Protein AF-A0A0D2FIK3-F1 (afdb_monomer_lite)

Organism: NCBI:txid1442369

Secondary structure (DSSP, 8-state):
---------PPPPP--PPPP-------PPP------PPP-----------------------------PPPHHHHHS-SEEEPPPP----SS---S--HHHHHHHHHS-HHHH---SEE-S-EETT-EEEEEEEEEE-SSTT---S----------S----------------------------S-------EEE-HHHHHHHHHHHHHHHHTTTT-TT-EEEEEE-STTEEEEEEEEEGGGHHHHHHHHHHHTTTGGGGS-EEEEETTS-EEEEE-SSPPP-----EEEEESSSSTT-EEEEEPP---SSS--

Foldseek 3Di:
DDDDDDDDDDDDDDDDDDDDDDDDDPDDDDDDDDDDDDDDDDDDDDDDDDDDDDDDPPPPPPVPPPFDDADVLVVPQDQKFAFDADPDDDPAFFALADPLLVVLCVVVPLLVQVDFPAFQDWAFRQWKWKKKFKAAADAPVVPPDPPDDDDDDPDPDDDDDDDDDDDDDDDDDDDDDDDDDDDDDDDDPDDLHHYDHPVLVSQLSVQLNVCRHVCVLGHPWMWGWDDDTNRMIMIIIIDGVNCVSSVLSVSCVSSVNSSLQHWMFIATPVRHGRTIHHRDDDDCDPRFGWDWDDDGGRRIITDTDDDPPPPPPDD

pLDDT: mean 70.44, std 26.67, range [25.27, 98.69]

Sequence (315 aa):
MSPAGTDTGSVAPTVSPSPRSRWLEHSVPPRQADETPTHTCSIIDLTTPDGREHTTPRKCLETVHPVHRPSPKIIDLPHEVRGPLPRGGQTRFTTHLTRTLETLVTHLPLSKHFRPTYVLRDVNVLERGYWQFLVKIDEDMIFGASRSSPRKDRRLRTPSEQPGTENSFGRSKELGQTSDTRIPTPTTTRCDASLWTEEEFIRFWQDAAQFIHEGKAGWGTRLIKEWDGDNVWKIRLFTWAELLGHIWLALYVFSDKLIGMTPMVWISGNGEVVVKISGGKYGHGGLSTWTRKGPEGEQGIWGIHPRLDVRRWDT

Radius of gyration: 31.21 Å; chains: 1; bounding box: 72×96×121 Å

Structure (mmCIF, N/CA/C/O backbone):
data_AF-A0A0D2FIK3-F1
#
_entry.id   AF-A0A0D2FIK3-F1
#
loop_
_atom_site.group_PDB
_atom_site.id
_atom_site.type_symbol
_atom_site.label_atom_id
_atom_site.label_alt_id
_atom_site.label_comp_id
_atom_site.label_asym_id
_atom_site.label_entity_id
_atom_site.label_seq_id
_atom_site.pdbx_PDB_ins_code
_atom_site.Cartn_x
_atom_site.Cartn_y
_atom_site.Cartn_z
_atom_site.occupancy
_atom_site.B_iso_or_equiv
_atom_site.auth_seq_id
_atom_site.auth_comp_id
_atom_site.auth_asym_id
_atom_site.auth_atom_id
_atom_site.pdbx_PDB_model_num
ATOM 1 N N . MET A 1 1 ? -12.446 24.792 78.276 1.00 43.25 1 MET A N 1
ATOM 2 C CA . MET A 1 1 ? -11.354 23.893 78.705 1.00 43.25 1 MET A CA 1
ATOM 3 C C . MET A 1 1 ? -11.286 22.747 77.706 1.00 43.25 1 MET A C 1
ATOM 5 O O . MET A 1 1 ? -12.300 22.093 77.516 1.00 43.25 1 MET A O 1
ATOM 9 N N . SER A 1 2 ? -10.143 22.570 77.042 1.00 47.34 2 SER A N 1
ATOM 10 C CA . SER A 1 2 ? -9.729 21.333 76.333 1.00 47.34 2 SER A CA 1
ATOM 11 C C . SER A 1 2 ? -9.066 20.371 77.358 1.00 47.34 2 SER A C 1
ATOM 13 O O . SER A 1 2 ? -9.006 20.782 78.524 1.00 47.34 2 SER A O 1
ATOM 15 N N . PRO A 1 3 ? -8.489 19.184 77.025 1.00 60.97 3 PRO A N 1
ATOM 16 C CA . PRO A 1 3 ? -8.403 18.405 75.765 1.00 60.97 3 PRO A CA 1
ATOM 17 C C . PRO A 1 3 ? -9.402 17.209 75.779 1.00 60.97 3 PRO A C 1
ATOM 19 O O . PRO A 1 3 ? -10.352 17.270 76.549 1.00 60.97 3 PRO A O 1
ATOM 22 N N . ALA A 1 4 ? -9.352 16.132 74.976 1.00 45.19 4 ALA A N 1
ATOM 23 C CA . ALA A 1 4 ? -8.414 15.585 73.967 1.00 45.19 4 ALA A CA 1
ATOM 24 C C . ALA A 1 4 ? -9.229 14.908 72.819 1.00 45.19 4 ALA A C 1
ATOM 26 O O . ALA A 1 4 ? -10.454 14.959 72.862 1.00 45.19 4 ALA A O 1
ATOM 27 N N . GLY A 1 5 ? -8.700 14.283 71.754 1.00 40.44 5 GLY A N 1
ATOM 28 C CA . GLY A 1 5 ? -7.334 13.904 71.365 1.00 40.44 5 GLY A CA 1
ATOM 29 C C . GLY A 1 5 ? -7.139 12.376 71.344 1.00 40.44 5 GLY A C 1
ATOM 30 O O . GLY A 1 5 ? -6.760 11.803 72.361 1.00 40.44 5 GLY A O 1
ATOM 31 N N . THR A 1 6 ? -7.356 11.736 70.188 1.00 52.06 6 THR A N 1
ATOM 32 C CA . THR A 1 6 ? -6.952 10.340 69.916 1.00 52.06 6 THR A CA 1
ATOM 33 C C . THR A 1 6 ? -6.609 10.156 68.438 1.00 52.06 6 THR A C 1
ATOM 35 O O . THR A 1 6 ? -7.125 10.873 67.582 1.00 52.06 6 THR A O 1
ATOM 38 N N . ASP A 1 7 ? -5.684 9.236 68.169 1.00 38.31 7 ASP A N 1
ATOM 39 C CA . ASP A 1 7 ? -4.785 9.288 67.013 1.00 38.31 7 ASP A CA 1
ATOM 40 C C . ASP A 1 7 ? -5.040 8.173 65.971 1.00 38.31 7 ASP A C 1
ATOM 42 O O . ASP A 1 7 ? -5.860 7.270 66.137 1.00 38.31 7 ASP A O 1
ATOM 46 N N . THR A 1 8 ? -4.312 8.306 64.872 1.00 44.50 8 THR A N 1
ATOM 47 C CA . THR A 1 8 ? -4.243 7.529 63.637 1.00 44.50 8 THR A CA 1
ATOM 48 C C . THR A 1 8 ? -3.955 6.028 63.785 1.00 44.50 8 THR A C 1
ATOM 50 O O . THR A 1 8 ? -3.337 5.561 64.738 1.00 44.50 8 THR A O 1
ATOM 53 N N . GLY A 1 9 ? -4.366 5.256 62.768 1.00 35.28 9 GLY A N 1
ATOM 54 C CA . GLY A 1 9 ? -4.121 3.811 62.707 1.00 35.28 9 GLY A CA 1
ATOM 55 C C . GLY A 1 9 ? -4.669 3.109 61.459 1.00 35.28 9 GLY A C 1
ATOM 56 O O . GLY A 1 9 ? -5.364 2.107 61.590 1.00 35.28 9 GLY A O 1
ATOM 57 N N . SER A 1 10 ? -4.396 3.618 60.248 1.00 43.31 10 SER A N 1
ATOM 58 C CA . SER A 1 10 ? -4.761 2.918 59.001 1.00 43.31 10 SER A CA 1
ATOM 59 C C . SER A 1 10 ? -3.574 2.127 58.447 1.00 43.31 10 SER A C 1
ATOM 61 O O . SER A 1 10 ? -2.538 2.696 58.104 1.00 43.31 10 SER A O 1
ATOM 63 N N . VAL A 1 11 ? -3.723 0.803 58.393 1.00 48.44 11 VAL A N 1
ATOM 64 C CA . VAL A 1 11 ? -2.673 -0.157 58.023 1.00 48.44 11 VAL A CA 1
ATOM 65 C C . VAL A 1 11 ? -2.476 -0.207 56.504 1.00 48.44 11 VAL A C 1
ATOM 67 O O . VAL A 1 11 ? -3.428 -0.398 55.750 1.00 48.44 11 VAL A O 1
ATOM 70 N N . ALA A 1 12 ? -1.223 -0.114 56.052 1.00 46.25 12 ALA A N 1
ATOM 71 C CA . ALA A 1 12 ? -0.844 -0.373 54.664 1.00 46.25 12 ALA A CA 1
ATOM 72 C C . ALA A 1 12 ? -0.629 -1.885 54.417 1.00 46.25 12 ALA A C 1
ATOM 74 O O . ALA A 1 12 ? 0.071 -2.523 55.207 1.00 46.25 12 ALA A O 1
ATOM 75 N N . PRO A 1 13 ? -1.147 -2.478 53.321 1.00 50.72 13 PRO A N 1
ATOM 76 C CA . PRO A 1 13 ? -0.817 -3.850 52.943 1.00 50.72 13 PRO A CA 1
ATOM 77 C C . PRO A 1 13 ? 0.546 -3.927 52.239 1.00 50.72 13 PRO A C 1
ATOM 79 O O . PRO A 1 13 ? 0.755 -3.360 51.165 1.00 50.72 13 PRO A O 1
ATOM 82 N N . THR A 1 14 ? 1.465 -4.681 52.833 1.00 38.41 14 THR A N 1
ATOM 83 C CA . THR A 1 14 ? 2.796 -4.967 52.286 1.00 38.41 14 THR A CA 1
ATOM 84 C C . THR A 1 14 ? 2.741 -6.024 51.176 1.00 38.41 14 THR A C 1
ATOM 86 O O . THR A 1 14 ? 2.347 -7.156 51.422 1.00 38.41 14 THR A O 1
ATOM 89 N N . VAL A 1 15 ? 3.201 -5.628 49.983 1.00 40.88 15 VAL A N 1
ATOM 90 C CA . VAL A 1 15 ? 4.018 -6.385 49.004 1.00 40.88 15 VAL A CA 1
ATOM 91 C C . VAL A 1 15 ? 3.689 -7.865 48.726 1.00 40.88 15 VAL A C 1
ATOM 93 O O . VAL A 1 15 ? 3.886 -8.739 49.563 1.00 40.88 15 VAL A O 1
ATOM 96 N N . SER A 1 16 ? 3.460 -8.179 47.443 1.00 36.31 16 SER A N 1
ATOM 97 C CA . SER A 1 16 ? 3.909 -9.452 46.854 1.00 36.31 16 SER A CA 1
ATOM 98 C C . SER A 1 16 ? 4.285 -9.266 45.369 1.00 36.31 16 SER A C 1
ATOM 100 O O . SER A 1 16 ? 3.419 -8.883 44.579 1.00 36.31 16 SER A O 1
ATOM 102 N N . PRO A 1 17 ? 5.558 -9.456 44.959 1.00 42.00 17 PRO A N 1
ATOM 103 C CA . PRO A 1 17 ? 5.997 -9.251 43.582 1.00 42.00 17 PRO A CA 1
ATOM 104 C C . PRO A 1 17 ? 5.940 -10.556 42.771 1.00 42.00 17 PRO A C 1
ATOM 106 O O . PRO A 1 17 ? 6.616 -11.533 43.094 1.00 42.00 17 PRO A O 1
ATOM 109 N N . SER A 1 18 ? 5.185 -10.564 41.671 1.00 39.78 18 SER A N 1
ATOM 110 C CA . SER A 1 18 ? 5.136 -11.719 40.762 1.00 39.78 18 SER A CA 1
ATOM 111 C C . SER A 1 18 ? 6.480 -11.947 40.042 1.00 39.78 18 SER A C 1
ATOM 113 O O . SER A 1 18 ? 7.118 -10.971 39.630 1.00 39.78 18 SER A O 1
ATOM 115 N N . PRO A 1 19 ? 6.934 -13.203 39.841 1.00 41.97 19 PRO A N 1
ATOM 116 C CA . PRO A 1 19 ? 8.268 -13.469 39.303 1.00 41.97 19 PRO A CA 1
ATOM 117 C C . PRO A 1 19 ? 8.420 -13.122 37.817 1.00 41.97 19 PRO A C 1
ATOM 119 O O . PRO A 1 19 ? 7.533 -13.366 37.001 1.00 41.97 19 PRO A O 1
ATOM 122 N N . ARG A 1 20 ? 9.611 -12.637 37.447 1.00 33.22 20 ARG A N 1
ATOM 123 C CA . ARG A 1 20 ? 10.045 -12.498 36.049 1.00 33.22 20 ARG A CA 1
ATOM 124 C C . ARG A 1 20 ? 10.049 -13.860 35.346 1.00 33.22 20 ARG A C 1
ATOM 126 O O . ARG A 1 20 ? 10.823 -14.735 35.738 1.00 33.22 20 ARG A O 1
ATOM 133 N N . SER A 1 21 ? 9.309 -13.995 34.247 1.00 35.28 21 SER A N 1
ATOM 134 C CA . SER A 1 21 ? 9.490 -15.110 33.311 1.00 35.28 21 SER A CA 1
ATOM 135 C C . SER A 1 21 ? 10.895 -15.059 32.710 1.00 35.28 21 SER A C 1
ATOM 137 O O . SER A 1 21 ? 11.248 -14.137 31.974 1.00 35.28 21 SER A O 1
ATOM 139 N N . ARG A 1 22 ? 11.717 -16.042 33.079 1.00 34.31 22 ARG A N 1
ATOM 140 C CA . ARG A 1 22 ? 13.083 -16.229 32.588 1.00 34.31 22 ARG A CA 1
ATOM 141 C C . ARG A 1 22 ? 13.033 -16.801 31.170 1.00 34.31 22 ARG A C 1
ATOM 143 O O . ARG A 1 22 ? 12.317 -17.767 30.929 1.00 34.31 22 ARG A O 1
ATOM 150 N N . TRP A 1 23 ? 13.818 -16.224 30.263 1.00 36.34 23 TRP A N 1
ATOM 151 C CA . TRP A 1 23 ? 14.075 -16.799 28.944 1.00 36.34 23 TRP A CA 1
ATOM 152 C C . TRP A 1 23 ? 14.657 -18.209 29.095 1.00 36.34 23 TRP A C 1
ATOM 154 O O . TRP A 1 23 ? 15.630 -18.396 29.824 1.00 36.34 23 TRP A O 1
ATOM 164 N N . LEU A 1 24 ? 14.061 -19.182 28.410 1.00 33.75 24 LEU A N 1
ATOM 165 C CA . LEU A 1 24 ? 14.625 -20.517 28.238 1.00 33.75 24 LEU A CA 1
ATOM 166 C C . LEU A 1 24 ? 15.090 -20.646 26.791 1.00 33.75 24 LEU A C 1
ATOM 168 O O . LEU A 1 24 ? 14.290 -20.808 25.870 1.00 33.75 24 LEU A O 1
ATOM 172 N N . GLU A 1 25 ? 16.402 -20.537 26.608 1.00 32.94 25 GLU A N 1
ATOM 173 C CA . GLU A 1 25 ? 17.076 -20.969 25.390 1.00 32.94 25 GLU A CA 1
ATOM 174 C C . GLU A 1 25 ? 16.905 -22.484 25.245 1.00 32.94 25 GLU A C 1
ATOM 176 O O . GLU A 1 25 ? 17.428 -23.262 26.044 1.00 32.94 25 GLU A O 1
ATOM 181 N N . HIS A 1 26 ? 16.193 -22.911 24.205 1.00 33.66 26 HIS A N 1
ATOM 182 C CA . HIS A 1 26 ? 16.251 -24.291 23.741 1.00 33.66 26 HIS A CA 1
ATOM 183 C C . HIS A 1 26 ? 17.277 -24.399 22.617 1.00 33.66 26 HIS A C 1
ATOM 185 O O . HIS A 1 26 ? 16.958 -24.283 21.434 1.00 33.66 26 HIS A O 1
ATOM 191 N N . SER A 1 27 ? 18.527 -24.629 23.015 1.00 34.53 27 SER A N 1
ATOM 192 C CA . SER A 1 27 ? 19.609 -25.017 22.114 1.00 34.53 27 SER A CA 1
ATOM 193 C C . SER A 1 27 ? 19.287 -26.363 21.462 1.00 34.53 27 SER A C 1
ATOM 195 O O . SER A 1 27 ? 19.242 -27.391 22.138 1.00 34.53 27 SER A O 1
ATOM 197 N N . VAL A 1 28 ? 19.087 -26.364 20.144 1.00 42.56 28 VAL A N 1
ATOM 198 C CA . VAL A 1 28 ? 18.957 -27.583 19.334 1.00 42.56 28 VAL A CA 1
ATOM 199 C C . VAL A 1 28 ? 20.322 -27.885 18.701 1.00 42.56 28 VAL A C 1
ATOM 201 O O . VAL A 1 28 ? 20.837 -27.031 17.977 1.00 42.56 28 VAL A O 1
ATOM 204 N N . PRO A 1 29 ? 20.941 -29.053 18.959 1.00 47.97 29 PRO A N 1
ATOM 205 C CA . PRO A 1 29 ? 22.211 -29.421 18.337 1.00 47.97 29 PRO A CA 1
ATOM 206 C C . PRO A 1 29 ? 22.021 -29.828 16.861 1.00 47.97 29 PRO A C 1
ATOM 208 O O . PRO A 1 29 ? 20.942 -30.290 16.478 1.00 47.97 29 PRO A O 1
ATOM 211 N N . PRO A 1 30 ? 23.055 -29.678 16.013 1.00 37.59 30 PRO A N 1
ATOM 212 C CA . PRO A 1 30 ? 22.952 -29.937 14.581 1.00 37.59 30 PRO A CA 1
ATOM 213 C C . PRO A 1 30 ? 22.926 -31.439 14.278 1.00 37.59 30 PRO A C 1
ATOM 215 O O . PRO A 1 30 ? 23.705 -32.213 14.834 1.00 37.59 30 PRO A O 1
ATOM 218 N N . ARG A 1 31 ? 22.079 -31.850 13.328 1.00 34.81 31 ARG A N 1
ATOM 219 C CA . ARG A 1 31 ? 22.120 -33.199 12.753 1.00 34.81 31 ARG A CA 1
ATOM 220 C C . ARG A 1 31 ? 22.996 -33.163 11.501 1.00 34.81 31 ARG A C 1
ATOM 222 O O . ARG A 1 31 ? 22.628 -32.522 10.522 1.00 34.81 31 ARG A O 1
ATOM 229 N N . GLN A 1 32 ? 24.171 -33.788 11.570 1.00 33.94 32 GLN A N 1
ATOM 230 C CA . GLN A 1 32 ? 25.095 -33.878 10.437 1.00 33.94 32 GLN A CA 1
ATOM 231 C C . GLN A 1 32 ? 24.527 -34.741 9.303 1.00 33.94 32 GLN A C 1
ATOM 233 O O . GLN A 1 32 ? 23.640 -35.570 9.515 1.00 33.94 32 GLN A O 1
ATOM 238 N N . ALA A 1 33 ? 25.052 -34.494 8.103 1.00 37.94 33 ALA A N 1
ATOM 239 C CA . ALA A 1 33 ? 24.740 -35.228 6.889 1.00 37.94 33 ALA A CA 1
ATOM 240 C C . ALA A 1 33 ? 25.208 -36.686 6.961 1.00 37.94 33 ALA A C 1
ATOM 242 O O . ALA A 1 33 ? 26.185 -36.995 7.642 1.00 37.94 33 ALA A O 1
ATOM 243 N N . ASP A 1 34 ? 24.544 -37.535 6.182 1.00 35.22 34 ASP A N 1
ATOM 244 C CA . ASP A 1 34 ? 25.041 -38.856 5.817 1.00 35.22 34 ASP A CA 1
ATOM 245 C C . ASP A 1 34 ? 24.857 -39.000 4.298 1.00 35.22 34 ASP A C 1
ATOM 247 O O . ASP A 1 34 ? 23.750 -39.217 3.800 1.00 35.22 34 ASP A O 1
ATOM 251 N N . GLU A 1 35 ? 25.933 -38.753 3.551 1.00 37.28 35 GLU A N 1
ATOM 252 C CA . GLU A 1 35 ? 26.013 -39.020 2.116 1.00 37.28 35 GLU A CA 1
ATOM 253 C C . GLU A 1 35 ? 26.715 -40.365 1.921 1.00 37.28 35 GLU A C 1
ATOM 255 O O . GLU A 1 35 ? 27.868 -40.525 2.320 1.00 37.28 35 GLU A O 1
ATOM 260 N N . THR A 1 36 ? 26.076 -41.315 1.237 1.00 39.69 36 THR A N 1
ATOM 261 C CA . THR A 1 36 ? 26.790 -42.443 0.618 1.00 39.69 36 THR A CA 1
ATOM 262 C C . THR A 1 36 ? 26.269 -42.689 -0.803 1.00 39.69 36 THR A C 1
ATOM 264 O O . THR A 1 36 ? 25.062 -42.852 -0.994 1.00 39.69 36 THR A O 1
ATOM 267 N N . PRO A 1 37 ? 27.146 -42.696 -1.826 1.00 41.12 37 PRO A N 1
ATOM 268 C CA . PRO A 1 37 ? 26.753 -42.949 -3.207 1.00 41.12 37 PRO A CA 1
ATOM 269 C C . PRO A 1 37 ? 26.811 -44.448 -3.530 1.00 41.12 37 PRO A C 1
ATOM 271 O O . PRO A 1 37 ? 27.850 -45.088 -3.359 1.00 41.12 37 PRO A O 1
ATOM 274 N N . THR A 1 38 ? 25.728 -45.011 -4.071 1.00 36.12 38 THR A N 1
ATOM 275 C CA . THR A 1 38 ? 25.739 -46.401 -4.555 1.00 36.12 38 THR A CA 1
ATOM 276 C C . THR A 1 38 ? 26.093 -46.457 -6.037 1.00 36.12 38 THR A C 1
ATOM 278 O O . THR A 1 38 ? 25.401 -45.910 -6.895 1.00 36.12 38 THR A O 1
ATOM 281 N N . HIS A 1 39 ? 27.191 -47.147 -6.323 1.00 35.06 39 HIS A N 1
ATOM 282 C CA . HIS A 1 39 ? 27.728 -47.381 -7.656 1.00 35.06 39 HIS A CA 1
ATOM 283 C C . HIS A 1 39 ? 26.892 -48.353 -8.509 1.00 35.06 39 HIS A C 1
ATOM 285 O O . HIS A 1 39 ? 26.315 -49.307 -8.001 1.00 35.06 39 HIS A O 1
ATOM 291 N N . THR A 1 40 ? 26.984 -48.151 -9.828 1.00 35.25 40 THR A N 1
ATOM 292 C CA . THR A 1 40 ? 27.100 -49.188 -10.872 1.00 35.25 40 THR A CA 1
ATOM 293 C C . THR A 1 40 ? 26.080 -50.336 -10.909 1.00 35.25 40 THR A C 1
ATOM 295 O O . THR A 1 40 ? 26.190 -51.313 -10.176 1.00 35.25 40 THR A O 1
ATOM 298 N N . CYS A 1 41 ? 25.263 -50.347 -11.967 1.00 31.94 41 CYS A N 1
ATOM 299 C CA . CYS A 1 41 ? 24.930 -51.579 -12.692 1.00 31.94 41 CYS A CA 1
ATOM 300 C C . CYS A 1 41 ? 24.850 -51.299 -14.198 1.00 31.94 41 CYS A C 1
ATOM 302 O O . CYS A 1 41 ? 23.843 -50.818 -14.710 1.00 31.94 41 CYS A O 1
ATOM 304 N N . SER A 1 42 ? 25.932 -51.607 -14.910 1.00 38.94 42 SER A N 1
ATOM 305 C CA . SER A 1 42 ? 25.928 -51.751 -16.363 1.00 38.94 42 SER A CA 1
ATOM 306 C C . SER A 1 42 ? 25.461 -53.160 -16.723 1.00 38.94 42 SER A C 1
ATOM 308 O O . SER A 1 42 ? 26.152 -54.124 -16.391 1.00 38.94 42 SER A O 1
ATOM 310 N N . ILE A 1 43 ? 24.347 -53.285 -17.442 1.00 39.41 43 ILE A N 1
ATOM 311 C CA . ILE A 1 43 ? 24.031 -54.502 -18.195 1.00 39.41 43 ILE A CA 1
ATOM 312 C C . ILE A 1 43 ? 23.926 -54.108 -19.663 1.00 39.41 43 ILE A C 1
ATOM 314 O O . ILE A 1 43 ? 23.114 -53.272 -20.050 1.00 39.41 43 ILE A O 1
ATOM 318 N N . ILE A 1 44 ? 24.827 -54.689 -20.446 1.00 42.84 44 ILE A N 1
ATOM 319 C CA . ILE A 1 44 ? 24.843 -54.638 -21.901 1.00 42.84 44 ILE A CA 1
ATOM 320 C C . ILE A 1 44 ? 24.002 -55.827 -22.361 1.00 42.84 44 ILE A C 1
ATOM 322 O O . ILE A 1 44 ? 24.250 -56.938 -21.893 1.00 42.84 44 ILE A O 1
ATOM 326 N N . ASP A 1 45 ? 23.072 -55.618 -23.288 1.00 35.50 45 ASP A N 1
ATOM 327 C CA . ASP A 1 45 ? 22.507 -56.715 -24.075 1.00 35.50 45 ASP A CA 1
ATOM 328 C C . ASP A 1 45 ? 22.733 -56.434 -25.568 1.00 35.50 45 ASP A C 1
ATOM 330 O O . ASP A 1 45 ? 22.667 -55.286 -26.016 1.00 35.50 45 ASP A O 1
ATOM 334 N N . LEU A 1 46 ? 23.116 -57.474 -26.309 1.00 40.31 46 LEU A N 1
ATOM 335 C CA . LEU A 1 46 ? 23.753 -57.396 -27.628 1.00 40.31 46 LEU A CA 1
ATOM 336 C C . LEU A 1 46 ? 23.136 -58.427 -28.590 1.00 40.31 46 LEU A C 1
ATOM 338 O O . LEU A 1 46 ? 23.694 -59.495 -28.827 1.00 40.31 46 LEU A O 1
ATOM 342 N N . THR A 1 47 ? 21.994 -58.058 -29.176 1.00 44.34 47 THR A N 1
ATOM 343 C CA . THR A 1 47 ? 21.332 -58.640 -30.369 1.00 44.34 47 THR A CA 1
ATOM 344 C C . THR A 1 47 ? 20.465 -57.537 -31.010 1.00 44.34 47 THR A C 1
ATOM 346 O O . THR A 1 47 ? 20.048 -56.626 -30.302 1.00 44.34 47 THR A O 1
ATOM 349 N N . THR A 1 48 ? 20.131 -57.472 -32.305 1.00 47.53 48 THR A N 1
ATOM 350 C CA . THR A 1 48 ? 20.586 -58.108 -33.568 1.00 47.53 48 THR A CA 1
ATOM 351 C C . THR A 1 48 ? 20.234 -57.092 -34.696 1.00 47.53 48 THR A C 1
ATOM 353 O O . THR A 1 48 ? 19.338 -56.275 -34.474 1.00 47.53 48 THR A O 1
ATOM 356 N N . PRO A 1 49 ? 20.954 -57.007 -35.838 1.00 50.00 49 PRO A N 1
ATOM 357 C CA . PRO A 1 49 ? 21.115 -55.727 -36.543 1.00 50.00 49 PRO A CA 1
ATOM 358 C C . PRO A 1 49 ? 20.098 -55.435 -37.668 1.00 50.00 49 PRO A C 1
ATOM 360 O O . PRO A 1 49 ? 19.241 -56.245 -38.000 1.00 50.00 49 PRO A O 1
ATOM 363 N N . ASP A 1 50 ? 20.345 -54.280 -38.296 1.00 39.41 50 ASP A N 1
ATOM 364 C CA . ASP A 1 50 ? 19.842 -53.743 -39.569 1.00 39.41 50 ASP A CA 1
ATOM 365 C C . ASP A 1 50 ? 18.459 -53.068 -39.617 1.00 39.41 50 ASP A C 1
ATOM 367 O O . ASP A 1 50 ? 17.418 -53.612 -39.269 1.00 39.41 50 ASP A O 1
ATOM 371 N N . GLY A 1 51 ? 18.489 -51.823 -40.108 1.00 36.09 51 GLY A N 1
ATOM 372 C CA . GLY A 1 51 ? 17.361 -50.891 -40.135 1.00 36.09 51 GLY A CA 1
ATOM 373 C C . GLY A 1 51 ? 17.811 -49.460 -40.449 1.00 36.09 51 GLY A C 1
ATOM 374 O O . GLY A 1 51 ? 17.617 -48.551 -39.646 1.00 36.09 51 GLY A O 1
ATOM 375 N N . ARG A 1 52 ? 18.479 -49.252 -41.594 1.00 45.75 52 ARG A N 1
ATOM 376 C CA . ARG A 1 52 ? 18.859 -47.908 -42.067 1.00 45.75 52 ARG A CA 1
ATOM 377 C C . ARG A 1 52 ? 17.615 -47.078 -42.397 1.00 45.75 52 ARG A C 1
ATOM 379 O O . ARG A 1 52 ? 17.054 -47.257 -43.473 1.00 45.75 52 ARG A O 1
ATOM 386 N N . GLU A 1 53 ? 17.313 -46.065 -41.590 1.00 39.69 53 GLU A N 1
ATOM 387 C CA . GLU A 1 53 ? 16.595 -44.877 -42.066 1.00 39.69 53 GLU A CA 1
ATOM 388 C C . GLU A 1 53 ? 17.303 -43.585 -41.640 1.00 39.69 53 GLU A C 1
ATOM 390 O O . GLU A 1 53 ? 17.739 -43.413 -40.501 1.00 39.69 53 GLU A O 1
ATOM 395 N N . HIS A 1 54 ? 17.444 -42.664 -42.595 1.00 49.66 54 HIS A N 1
ATOM 396 C CA . HIS A 1 54 ? 18.081 -41.367 -42.394 1.00 49.66 54 HIS A CA 1
ATOM 397 C C . HIS A 1 54 ? 17.137 -40.408 -41.655 1.00 49.66 54 HIS A C 1
ATOM 399 O O . HIS A 1 54 ? 16.353 -39.699 -42.287 1.00 49.66 54 HIS A O 1
ATOM 405 N N . THR A 1 55 ? 17.273 -40.287 -40.334 1.00 39.00 55 THR A N 1
ATOM 406 C CA . THR A 1 55 ? 16.803 -39.093 -39.618 1.00 39.00 55 THR A CA 1
ATOM 407 C C . THR A 1 55 ? 17.951 -38.110 -39.423 1.00 39.00 55 THR A C 1
ATOM 409 O O . THR A 1 55 ? 18.878 -38.316 -38.642 1.00 39.00 55 THR A O 1
ATOM 412 N N . THR A 1 56 ? 17.891 -37.000 -40.159 1.00 50.72 56 THR A N 1
ATOM 413 C CA . THR A 1 56 ? 18.720 -35.823 -39.895 1.00 50.72 56 THR A CA 1
ATOM 414 C C . THR A 1 56 ? 18.475 -35.339 -38.464 1.00 50.72 56 THR A C 1
ATOM 416 O O . THR A 1 56 ? 17.315 -35.161 -38.078 1.00 50.72 56 THR A O 1
ATOM 419 N N . PRO A 1 57 ? 19.524 -35.059 -37.666 1.00 39.50 57 PRO A N 1
ATOM 420 C CA . PRO A 1 57 ? 19.322 -34.417 -36.383 1.00 39.50 57 PRO A CA 1
ATOM 421 C C . PRO A 1 57 ? 18.818 -33.002 -36.655 1.00 39.50 57 PRO A C 1
ATOM 423 O O . PRO A 1 57 ? 19.572 -32.124 -37.086 1.00 39.50 57 PRO A O 1
ATOM 426 N N . ARG A 1 58 ? 17.520 -32.776 -36.414 1.00 41.88 58 ARG A N 1
ATOM 427 C CA . ARG A 1 58 ? 16.964 -31.429 -36.292 1.00 41.88 58 ARG A CA 1
ATOM 428 C C . ARG A 1 58 ? 17.694 -30.759 -35.140 1.00 41.88 58 ARG A C 1
ATOM 430 O O . ARG A 1 58 ? 17.367 -30.967 -33.977 1.00 41.88 58 ARG A O 1
ATOM 437 N N . LYS A 1 59 ? 18.702 -29.967 -35.493 1.00 36.72 59 LYS A N 1
ATOM 438 C CA . LYS A 1 59 ? 19.386 -29.048 -34.596 1.00 36.72 59 LYS A CA 1
ATOM 439 C C . LYS A 1 59 ? 18.328 -28.067 -34.103 1.00 36.72 59 LYS A C 1
ATOM 441 O O . LYS A 1 59 ? 18.021 -27.102 -34.801 1.00 36.72 59 LYS A O 1
ATOM 446 N N . CYS A 1 60 ? 17.720 -28.356 -32.951 1.00 32.75 60 CYS A N 1
ATOM 447 C CA . CYS A 1 60 ? 16.882 -27.389 -32.265 1.00 32.75 60 CYS A CA 1
ATOM 448 C C . CYS A 1 60 ? 17.724 -26.128 -32.105 1.00 32.75 60 CYS A C 1
ATOM 450 O O . CYS A 1 60 ? 18.737 -26.141 -31.405 1.00 32.75 60 CYS A O 1
ATOM 452 N N . LEU A 1 61 ? 17.310 -25.043 -32.763 1.00 44.28 61 LEU A N 1
ATOM 453 C CA . LEU A 1 61 ? 17.614 -23.725 -32.240 1.00 44.28 61 LEU A CA 1
ATOM 454 C C . LEU A 1 61 ? 16.804 -23.617 -30.954 1.00 44.28 61 LEU A C 1
ATOM 456 O O . LEU A 1 61 ? 15.660 -23.171 -30.944 1.00 44.28 61 LEU A O 1
ATOM 460 N N . GLU A 1 62 ? 17.410 -24.095 -29.875 1.00 38.81 62 GLU A N 1
ATOM 461 C CA . GLU A 1 62 ? 17.098 -23.614 -28.548 1.00 38.81 62 GLU A CA 1
ATOM 462 C C . GLU A 1 62 ? 17.405 -22.117 -28.588 1.00 38.81 62 GLU A C 1
ATOM 464 O O . GLU A 1 62 ? 18.564 -21.696 -28.598 1.00 38.81 62 GLU A O 1
ATOM 469 N N . THR A 1 63 ? 16.355 -21.313 -28.764 1.00 39.97 63 THR A N 1
ATOM 470 C CA . THR A 1 63 ? 16.449 -19.861 -28.686 1.00 39.97 63 THR A CA 1
ATOM 471 C C . THR A 1 63 ? 16.892 -19.548 -27.270 1.00 39.97 63 THR A C 1
ATOM 473 O O . THR A 1 63 ? 16.073 -19.517 -26.353 1.00 39.97 63 THR A O 1
ATOM 476 N N . VAL A 1 64 ? 18.201 -19.353 -27.096 1.00 41.38 64 VAL A N 1
ATOM 477 C CA . VAL A 1 64 ? 18.796 -18.868 -25.855 1.00 41.38 64 VAL A CA 1
ATOM 478 C C . VAL A 1 64 ? 18.275 -17.452 -25.657 1.00 41.38 64 VAL A C 1
ATOM 480 O O . VAL A 1 64 ? 18.890 -16.475 -26.083 1.00 41.38 64 VAL A O 1
ATOM 483 N N . HIS A 1 65 ? 17.094 -17.348 -25.052 1.00 46.44 65 HIS A N 1
ATOM 484 C CA . HIS A 1 65 ? 16.588 -16.090 -24.547 1.00 46.44 65 HIS A CA 1
ATOM 485 C C . HIS A 1 65 ? 17.643 -15.579 -23.564 1.00 46.44 65 HIS A C 1
ATOM 487 O O . HIS A 1 65 ? 17.963 -16.290 -22.606 1.00 46.44 65 HIS A O 1
ATOM 493 N N . PRO A 1 66 ? 18.245 -14.401 -23.808 1.00 53.94 66 PRO A N 1
ATOM 494 C CA . PRO A 1 66 ? 19.241 -13.870 -22.898 1.00 53.94 66 PRO A CA 1
ATOM 495 C C . PRO A 1 66 ? 18.559 -13.668 -21.550 1.00 53.94 66 PRO A C 1
ATOM 497 O O . PRO A 1 66 ? 17.643 -12.851 -21.437 1.00 53.94 66 PRO A O 1
ATOM 500 N N . VAL A 1 67 ? 18.987 -14.441 -20.549 1.00 59.28 67 VAL A N 1
ATOM 501 C CA . VAL A 1 67 ? 18.513 -14.324 -19.168 1.00 59.28 67 VAL A CA 1
ATOM 502 C C . VAL A 1 67 ? 18.850 -12.912 -18.709 1.00 59.28 67 VAL A C 1
ATOM 504 O O . VAL A 1 67 ? 20.002 -12.621 -18.379 1.00 59.28 67 VAL A O 1
ATOM 507 N N . HIS A 1 68 ? 17.854 -12.026 -18.752 1.00 67.00 68 HIS A N 1
ATOM 508 C CA . HIS A 1 68 ? 18.027 -10.635 -18.368 1.00 67.00 68 HIS A CA 1
ATOM 509 C C . HIS A 1 68 ? 18.334 -10.606 -16.876 1.00 67.00 68 HIS A C 1
ATOM 511 O O . HIS A 1 68 ? 17.507 -10.976 -16.036 1.00 67.00 68 HIS A O 1
ATOM 517 N N . ARG A 1 69 ? 19.579 -10.242 -16.562 1.00 74.06 69 ARG A N 1
ATOM 518 C CA . ARG A 1 69 ? 19.995 -10.008 -15.187 1.00 74.06 69 ARG A CA 1
ATOM 519 C C . ARG A 1 69 ? 19.452 -8.646 -14.771 1.00 74.06 69 ARG A C 1
ATOM 521 O O . ARG A 1 69 ? 19.631 -7.700 -15.532 1.00 74.06 69 ARG A O 1
ATOM 528 N N . PRO A 1 70 ? 18.862 -8.526 -13.574 1.00 79.06 70 PRO A N 1
ATOM 529 C CA . PRO A 1 70 ? 18.393 -7.242 -13.092 1.00 79.06 70 PRO A CA 1
ATOM 530 C C . PRO A 1 70 ? 19.552 -6.253 -12.971 1.00 79.06 70 PRO A C 1
ATOM 532 O O . PRO A 1 70 ? 20.682 -6.639 -12.655 1.00 79.06 70 PRO A O 1
ATOM 535 N N . SER A 1 71 ? 19.256 -4.971 -13.182 1.00 84.19 71 SER A N 1
ATOM 536 C CA . SER A 1 71 ? 20.270 -3.922 -13.133 1.00 84.19 71 SER A CA 1
ATOM 537 C C . SER A 1 71 ? 20.988 -3.868 -11.770 1.00 84.19 71 SER A C 1
ATOM 539 O O . SER A 1 71 ? 20.356 -4.046 -10.718 1.00 84.19 71 SER A O 1
ATOM 541 N N . PRO A 1 72 ? 22.304 -3.575 -11.744 1.00 87.31 72 PRO A N 1
ATOM 542 C CA . PRO A 1 72 ? 23.068 -3.535 -10.499 1.00 87.31 72 PRO A CA 1
ATOM 543 C C . PRO A 1 72 ? 22.530 -2.479 -9.525 1.00 87.31 72 PRO A C 1
ATOM 545 O O . PRO A 1 72 ? 22.395 -2.761 -8.340 1.00 87.31 72 PRO A O 1
ATOM 548 N N . LYS A 1 73 ? 22.092 -1.310 -10.020 1.00 91.12 73 LYS A N 1
ATOM 549 C CA . LYS A 1 73 ? 21.560 -0.239 -9.161 1.00 91.12 73 LYS A CA 1
ATOM 550 C C . LYS A 1 73 ? 20.298 -0.672 -8.408 1.00 91.12 73 LYS A C 1
ATOM 552 O O . LYS A 1 73 ? 20.104 -0.260 -7.267 1.00 91.12 73 LYS A O 1
ATOM 557 N N . ILE A 1 74 ? 19.430 -1.485 -9.024 1.00 92.75 74 ILE A N 1
ATOM 558 C CA . ILE A 1 74 ? 18.237 -2.010 -8.343 1.00 92.75 74 ILE A CA 1
ATOM 559 C C . ILE A 1 74 ? 18.616 -3.129 -7.366 1.00 92.75 74 ILE A C 1
ATOM 561 O O . ILE A 1 74 ? 17.982 -3.240 -6.313 1.00 92.75 74 ILE A O 1
ATOM 565 N N . ILE A 1 75 ? 19.644 -3.933 -7.658 1.00 92.69 75 ILE A N 1
ATOM 566 C CA . ILE A 1 75 ? 20.178 -4.927 -6.711 1.00 92.69 75 ILE A CA 1
ATOM 567 C C . ILE A 1 75 ? 20.711 -4.228 -5.449 1.00 92.69 75 ILE A C 1
ATOM 569 O O . ILE A 1 75 ? 20.312 -4.621 -4.352 1.00 92.69 75 ILE A O 1
ATOM 573 N N . ASP A 1 76 ? 21.507 -3.164 -5.607 1.00 94.38 76 ASP A N 1
ATOM 574 C CA . ASP A 1 76 ? 22.163 -2.409 -4.523 1.00 94.38 76 ASP A CA 1
ATOM 575 C C . ASP A 1 76 ? 21.185 -1.717 -3.555 1.00 94.38 76 ASP A C 1
ATOM 577 O O . ASP A 1 76 ? 21.519 -1.445 -2.398 1.00 94.38 76 ASP A O 1
ATOM 581 N N . LEU A 1 77 ? 19.952 -1.436 -3.992 1.00 95.88 77 LEU A N 1
ATOM 582 C CA . LEU A 1 77 ? 18.894 -0.971 -3.095 1.00 95.88 77 LEU A CA 1
ATOM 583 C C . LEU A 1 77 ? 18.598 -2.037 -2.021 1.00 95.88 77 LEU A C 1
ATOM 585 O O . LEU A 1 77 ? 18.507 -3.224 -2.350 1.00 95.88 77 LEU A O 1
ATOM 589 N N . PRO A 1 78 ? 18.340 -1.655 -0.755 1.00 96.75 78 PRO A N 1
ATOM 590 C CA . PRO A 1 78 ? 18.091 -2.623 0.311 1.00 96.75 78 PRO A CA 1
ATOM 591 C C . PRO A 1 78 ? 16.916 -3.535 -0.056 1.00 96.75 78 PRO A C 1
ATOM 593 O O . PRO A 1 78 ? 15.851 -3.045 -0.417 1.00 96.75 78 PRO A O 1
ATOM 596 N N . HIS A 1 79 ? 17.099 -4.857 0.032 1.00 97.00 79 HIS A N 1
ATOM 597 C CA . HIS A 1 79 ? 16.057 -5.859 -0.254 1.00 97.00 79 HIS A CA 1
ATOM 598 C C . HIS A 1 79 ? 14.795 -5.659 0.604 1.00 97.00 79 HIS A C 1
ATOM 600 O O . HIS A 1 79 ? 13.677 -5.955 0.185 1.00 97.00 79 HIS A O 1
ATOM 606 N N . GLU A 1 80 ? 14.983 -5.143 1.818 1.00 97.88 80 GLU A N 1
ATOM 607 C CA . GLU A 1 80 ? 13.949 -4.976 2.824 1.00 97.88 80 GLU A CA 1
ATOM 608 C C . GLU A 1 80 ? 14.087 -3.627 3.538 1.00 97.88 80 GLU A C 1
ATOM 610 O O . GLU A 1 80 ? 15.186 -3.222 3.915 1.00 97.88 80 GLU A O 1
ATOM 615 N N . VAL A 1 81 ? 12.953 -2.974 3.798 1.00 97.31 81 VAL A N 1
ATOM 616 C CA . VAL A 1 81 ? 12.861 -1.767 4.625 1.00 97.31 81 VAL A CA 1
ATOM 617 C C . VAL A 1 81 ? 11.847 -1.991 5.742 1.00 97.31 81 VAL A C 1
ATOM 619 O O . VAL A 1 81 ? 10.736 -2.473 5.506 1.00 97.31 81 VAL A O 1
ATOM 622 N N . ARG A 1 82 ? 12.218 -1.627 6.973 1.00 97.12 82 ARG A N 1
ATOM 623 C CA . ARG A 1 82 ? 11.367 -1.730 8.166 1.00 97.12 82 ARG A CA 1
ATOM 624 C C . ARG A 1 82 ? 10.996 -0.348 8.682 1.00 97.12 82 ARG A C 1
ATOM 626 O O . ARG A 1 82 ? 11.852 0.531 8.763 1.00 97.12 82 ARG A O 1
ATOM 633 N N . GLY A 1 83 ? 9.734 -0.189 9.069 1.00 94.12 83 GLY A N 1
ATOM 634 C CA . GLY A 1 83 ? 9.307 0.937 9.889 1.00 94.12 83 GLY A CA 1
ATOM 635 C C . GLY A 1 83 ? 9.862 0.837 11.314 1.00 94.12 83 GLY A C 1
ATOM 636 O O . GLY A 1 83 ? 10.392 -0.209 11.704 1.00 94.12 83 GLY A O 1
ATOM 637 N N . PRO A 1 84 ? 9.735 1.906 12.114 1.00 92.56 84 PRO A N 1
ATOM 638 C CA . PRO A 1 84 ? 10.209 1.917 13.487 1.00 92.56 84 PRO A CA 1
ATOM 639 C C . PRO A 1 84 ? 9.459 0.900 14.353 1.00 92.56 84 PRO A C 1
ATOM 641 O O . PRO A 1 84 ? 8.319 0.507 14.071 1.00 92.56 84 PRO A O 1
ATOM 644 N N . LEU A 1 85 ? 10.103 0.518 15.455 1.00 88.88 85 LEU A N 1
ATOM 645 C CA . LEU A 1 85 ? 9.463 -0.242 16.523 1.00 88.88 85 LEU A CA 1
ATOM 646 C C . LEU A 1 85 ? 8.264 0.543 17.096 1.00 88.88 85 LEU A C 1
ATOM 648 O O . LEU A 1 85 ? 8.296 1.779 17.121 1.00 88.88 85 LEU A O 1
ATOM 652 N N . PRO A 1 86 ? 7.208 -0.145 17.570 1.00 85.56 86 PRO A N 1
ATOM 653 C CA . PRO A 1 86 ? 6.101 0.516 18.249 1.00 85.56 86 PRO A CA 1
ATOM 654 C C . PRO A 1 86 ? 6.606 1.321 19.447 1.00 85.56 86 PRO A C 1
ATOM 656 O O . PRO A 1 86 ? 7.401 0.835 20.253 1.00 85.56 86 PRO A O 1
ATOM 659 N N . ARG A 1 87 ? 6.083 2.540 19.611 1.00 79.19 87 ARG A N 1
ATOM 660 C CA . ARG A 1 87 ? 6.197 3.267 20.878 1.00 79.19 87 ARG A CA 1
ATOM 661 C C . ARG A 1 87 ? 5.286 2.567 21.886 1.00 79.19 87 ARG A C 1
ATOM 663 O O . ARG A 1 87 ? 4.075 2.767 21.858 1.00 79.19 87 ARG A O 1
ATOM 670 N N . GLY A 1 88 ? 5.863 1.693 22.708 1.00 76.88 88 GLY A N 1
ATOM 671 C CA . GLY A 1 88 ? 5.132 0.985 23.759 1.00 76.88 88 GLY A CA 1
ATOM 672 C C . GLY A 1 88 ? 4.557 1.930 24.822 1.00 76.88 88 GLY A C 1
ATOM 673 O O . GLY A 1 88 ? 4.912 3.106 24.881 1.00 76.88 88 GLY A O 1
ATOM 674 N N . GLY A 1 89 ? 3.690 1.397 25.686 1.00 71.94 89 GLY A N 1
ATOM 675 C CA . GLY A 1 89 ? 3.188 2.115 26.866 1.00 71.94 89 GLY A CA 1
ATOM 676 C C . GLY A 1 89 ? 1.786 2.725 26.757 1.00 71.94 89 GLY A C 1
ATOM 677 O O . GLY A 1 89 ? 1.377 3.420 27.680 1.00 71.94 89 GLY A O 1
ATOM 678 N N . GLN A 1 90 ? 1.022 2.461 25.690 1.00 74.44 90 GLN A N 1
ATOM 679 C CA . GLN A 1 90 ? -0.426 2.717 25.708 1.00 74.44 90 GLN A CA 1
ATOM 680 C C . GLN A 1 90 ? -1.168 1.535 26.345 1.00 74.44 90 GLN A C 1
ATOM 682 O O . GLN A 1 90 ? -0.916 0.383 26.002 1.00 74.44 90 GLN A O 1
ATOM 687 N N . THR A 1 91 ? -2.096 1.826 27.259 1.00 80.69 91 THR A N 1
ATOM 688 C CA . THR A 1 91 ? -2.933 0.827 27.953 1.00 80.69 91 THR A CA 1
ATOM 689 C C . THR A 1 91 ? -4.097 0.312 27.105 1.00 80.69 91 THR A C 1
ATOM 691 O O . THR A 1 91 ? -4.688 -0.711 27.438 1.00 80.69 91 THR A O 1
ATOM 694 N N . ARG A 1 92 ? -4.436 1.010 26.015 1.00 86.50 92 ARG A N 1
ATOM 695 C CA . ARG A 1 92 ? -5.503 0.656 25.074 1.00 86.50 92 ARG A CA 1
ATOM 696 C C . ARG A 1 92 ? -5.105 1.070 23.659 1.00 86.50 92 ARG A C 1
ATOM 698 O O . ARG A 1 92 ? -4.520 2.134 23.473 1.00 86.50 92 ARG A O 1
ATOM 705 N N . PHE A 1 93 ? -5.453 0.251 22.670 1.00 89.25 93 PHE A N 1
ATOM 706 C CA . PHE A 1 93 ? -5.271 0.590 21.262 1.00 89.25 93 PHE A CA 1
ATOM 707 C C . PHE A 1 93 ? -6.210 1.730 20.821 1.00 89.25 93 PHE A C 1
ATOM 709 O O . PHE A 1 93 ? -7.399 1.731 21.146 1.00 89.25 93 PHE A O 1
ATOM 716 N N . THR A 1 94 ? -5.676 2.674 20.041 1.00 89.12 94 THR A N 1
ATOM 717 C CA . THR A 1 94 ? -6.407 3.827 19.487 1.00 89.12 94 THR A CA 1
ATOM 718 C C . THR A 1 94 ? -6.517 3.738 17.965 1.00 89.12 94 THR A C 1
ATOM 720 O O . THR A 1 94 ? -7.604 3.500 17.442 1.00 89.12 94 THR A O 1
ATOM 723 N N . THR A 1 95 ? -5.398 3.883 17.255 1.00 93.19 95 THR A N 1
ATOM 724 C CA . THR A 1 95 ? -5.287 3.693 15.802 1.00 93.19 95 THR A CA 1
ATOM 725 C C . THR A 1 95 ? -3.831 3.414 15.405 1.00 93.19 95 THR A C 1
ATOM 727 O O . THR A 1 95 ? -2.894 3.820 16.098 1.00 93.19 95 THR A O 1
ATOM 730 N N . HIS A 1 96 ? -3.620 2.740 14.276 1.00 93.94 96 HIS A N 1
ATOM 731 C CA . HIS A 1 96 ? -2.331 2.689 13.580 1.00 93.94 96 HIS A CA 1
ATOM 732 C C . HIS A 1 96 ? -2.093 3.913 12.687 1.00 93.94 96 HIS A C 1
ATOM 734 O O . HIS A 1 96 ? -0.974 4.111 12.201 1.00 93.94 96 HIS A O 1
ATOM 740 N N . LEU A 1 97 ? -3.141 4.697 12.415 1.00 94.44 97 LEU A N 1
ATOM 741 C CA . LEU A 1 97 ? -3.108 5.797 11.467 1.00 94.44 97 LEU A CA 1
ATOM 742 C C . LEU A 1 97 ? -2.199 6.924 11.968 1.00 94.44 97 LEU A C 1
ATOM 744 O O . LEU A 1 97 ? -2.298 7.390 13.101 1.00 94.44 97 LEU A O 1
ATOM 748 N N . THR A 1 98 ? -1.273 7.353 11.113 1.00 95.88 98 THR A N 1
ATOM 749 C CA . THR A 1 98 ? -0.367 8.460 11.424 1.00 95.88 98 THR A CA 1
ATOM 750 C C . THR A 1 98 ? -0.959 9.777 10.940 1.00 95.88 98 THR A C 1
ATOM 752 O O . THR A 1 98 ? -1.606 9.824 9.893 1.00 95.88 98 THR A O 1
ATOM 755 N N . ARG A 1 99 ? -0.616 10.884 11.610 1.00 96.06 99 ARG A N 1
ATOM 756 C CA . ARG A 1 99 ? -0.969 12.243 11.155 1.00 96.06 99 ARG A CA 1
ATOM 757 C C . ARG A 1 99 ? -0.558 12.529 9.711 1.00 96.06 99 ARG A C 1
ATOM 759 O O . ARG A 1 99 ? -1.204 13.314 9.024 1.00 96.06 99 ARG A O 1
ATOM 766 N N . THR A 1 100 ? 0.517 11.902 9.234 1.00 96.81 100 THR A N 1
ATOM 767 C CA . THR A 1 100 ? 0.961 12.024 7.841 1.00 96.81 100 THR A CA 1
ATOM 768 C C . THR A 1 100 ? 0.001 11.333 6.874 1.00 96.81 100 THR A C 1
ATOM 770 O O . THR A 1 100 ? -0.301 11.899 5.827 1.00 96.81 100 THR A O 1
ATOM 773 N N . LEU A 1 101 ? -0.511 10.150 7.223 1.00 96.62 101 LEU A N 1
ATOM 774 C CA . LEU A 1 101 ? -1.510 9.438 6.424 1.00 96.62 101 LEU A CA 1
ATOM 775 C C . LEU A 1 101 ? -2.898 10.100 6.502 1.00 96.62 101 LEU A C 1
ATOM 777 O O . LEU A 1 101 ? -3.575 10.169 5.480 1.00 96.62 101 LEU A O 1
ATOM 781 N N . GLU A 1 102 ? -3.287 10.663 7.651 1.00 95.25 102 GLU A N 1
ATOM 782 C CA . GLU A 1 102 ? -4.493 11.507 7.775 1.00 95.25 102 GLU A CA 1
ATOM 783 C C . GLU A 1 102 ? -4.408 12.723 6.839 1.00 95.25 102 GLU A C 1
ATOM 785 O O . GLU A 1 102 ? -5.299 12.965 6.024 1.00 95.25 102 GLU A O 1
ATOM 790 N N . THR A 1 103 ? -3.285 13.448 6.902 1.00 96.31 103 THR A N 1
ATOM 791 C CA . THR A 1 103 ? -3.023 14.635 6.072 1.00 96.31 103 THR A CA 1
ATOM 792 C C . THR A 1 103 ? -2.945 14.286 4.583 1.00 96.31 103 THR A C 1
ATOM 794 O O . THR A 1 103 ? -3.347 15.079 3.739 1.00 96.31 103 THR A O 1
ATOM 797 N N . LEU A 1 104 ? -2.478 13.088 4.219 1.00 95.12 104 LEU A N 1
ATOM 798 C CA . LEU A 1 104 ? -2.489 12.646 2.824 1.00 95.12 104 LEU A CA 1
ATOM 799 C C . LEU A 1 104 ? -3.921 12.543 2.269 1.00 95.12 104 LEU A C 1
ATOM 801 O O . LEU A 1 104 ? -4.158 12.923 1.122 1.00 95.12 104 LEU A O 1
ATOM 805 N N . VAL A 1 105 ? -4.884 12.079 3.073 1.00 93.38 105 VAL A N 1
ATOM 806 C CA . VAL A 1 105 ? -6.280 11.889 2.639 1.00 93.38 105 VAL A CA 1
ATOM 807 C C . VAL A 1 105 ? -7.039 13.208 2.476 1.00 93.38 105 VAL A C 1
ATOM 809 O O . VAL A 1 105 ? -7.950 13.273 1.647 1.00 93.38 105 VAL A O 1
ATOM 812 N N . THR A 1 106 ? -6.660 14.281 3.181 1.00 93.56 106 THR A N 1
ATOM 813 C CA . THR A 1 106 ? -7.278 15.605 2.966 1.00 93.56 106 THR A CA 1
ATOM 814 C C . THR A 1 106 ? -6.982 16.144 1.561 1.00 93.56 106 THR A C 1
ATOM 816 O O . THR A 1 106 ? -7.854 16.748 0.935 1.00 93.56 106 THR A O 1
ATOM 819 N N . HIS A 1 107 ? -5.785 15.866 1.031 1.00 92.38 107 HIS A N 1
ATOM 820 C CA . HIS A 1 107 ? -5.357 16.282 -0.307 1.00 92.38 107 HIS A CA 1
ATOM 821 C C . HIS A 1 107 ? -5.692 15.250 -1.399 1.00 92.38 107 HIS A C 1
ATOM 823 O O . HIS A 1 107 ? -6.068 15.632 -2.509 1.00 92.38 107 HIS A O 1
ATOM 829 N N . LEU A 1 108 ? -5.606 13.949 -1.097 1.00 92.06 108 LEU A N 1
ATOM 830 C CA . LEU A 1 108 ? -5.992 12.849 -1.988 1.00 92.06 108 LEU A CA 1
ATOM 831 C C . LEU A 1 108 ? -7.100 11.999 -1.335 1.00 92.06 108 LEU A C 1
ATOM 833 O O . LEU A 1 108 ? -6.813 10.947 -0.766 1.00 92.06 108 LEU A O 1
ATOM 837 N N . PRO A 1 109 ? -8.387 12.384 -1.445 1.00 91.38 109 PRO A N 1
ATOM 838 C CA . PRO A 1 109 ? -9.465 11.639 -0.802 1.00 91.38 109 PRO A CA 1
ATOM 839 C C . PRO A 1 109 ? -9.526 10.175 -1.252 1.00 91.38 109 PRO A C 1
ATOM 841 O O . PRO A 1 109 ? -9.609 9.897 -2.457 1.00 91.38 109 PRO A O 1
ATOM 844 N N . LEU A 1 110 ? -9.556 9.250 -0.282 1.00 90.31 110 LEU A N 1
ATOM 845 C CA . LEU A 1 110 ? -9.742 7.806 -0.496 1.00 90.31 110 LEU A CA 1
ATOM 846 C C . LEU A 1 110 ? -10.956 7.539 -1.387 1.00 90.31 110 LEU A C 1
ATOM 848 O O . LEU A 1 110 ? -10.847 6.862 -2.404 1.00 90.31 110 LEU A O 1
ATOM 852 N N . SER A 1 111 ? -12.084 8.177 -1.066 1.00 86.56 111 SER A N 1
ATOM 853 C CA . SER A 1 111 ? -13.349 8.084 -1.803 1.00 86.56 111 SER A CA 1
ATOM 854 C C . SER A 1 111 ? -13.278 8.538 -3.264 1.00 86.56 111 SER A C 1
ATOM 856 O O . SER A 1 111 ? -14.236 8.305 -4.002 1.00 86.56 111 SER A O 1
ATOM 858 N N . LYS A 1 112 ? -12.182 9.179 -3.702 1.00 86.19 112 LYS A N 1
ATOM 859 C CA . LYS A 1 112 ? -11.920 9.568 -5.098 1.00 86.19 112 LYS A CA 1
ATOM 860 C C . LYS A 1 112 ? -10.929 8.631 -5.793 1.00 86.19 112 LYS A C 1
ATOM 862 O O . LYS A 1 112 ? -11.224 8.205 -6.910 1.00 86.19 112 LYS A O 1
ATOM 867 N N . HIS A 1 113 ? -9.809 8.322 -5.140 1.00 88.50 113 HIS A N 1
ATOM 868 C CA . HIS A 1 113 ? -8.644 7.675 -5.758 1.00 88.50 113 H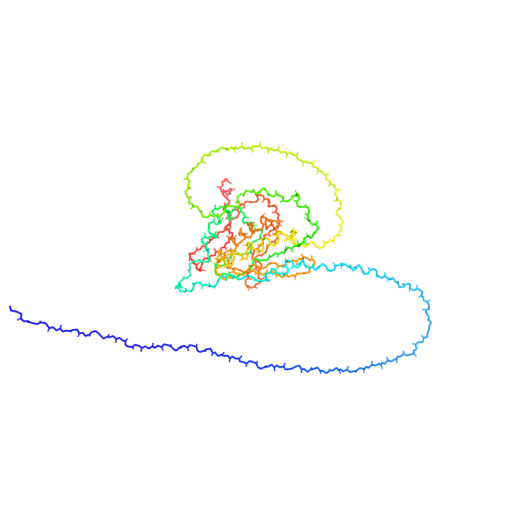IS A CA 1
ATOM 869 C C . HIS A 1 113 ? -8.543 6.172 -5.468 1.00 88.50 113 HIS A C 1
ATOM 871 O O . HIS A 1 113 ? -8.146 5.412 -6.346 1.00 88.50 113 HIS A O 1
ATOM 877 N N . PHE A 1 114 ? -8.915 5.732 -4.263 1.00 91.56 114 PHE A N 1
ATOM 878 C CA . PHE A 1 114 ? -8.821 4.331 -3.867 1.00 91.56 114 PHE A CA 1
ATOM 879 C C . PHE A 1 114 ? -10.024 3.554 -4.422 1.00 91.56 114 PHE A C 1
ATOM 881 O O . PHE A 1 114 ? -11.148 3.672 -3.928 1.00 91.56 114 PHE A O 1
ATOM 888 N N . ARG A 1 115 ? -9.788 2.798 -5.500 1.00 88.25 115 ARG A N 1
ATOM 889 C CA . ARG A 1 115 ? -10.814 2.083 -6.276 1.00 88.25 115 ARG A CA 1
ATOM 890 C C . ARG A 1 115 ? -10.513 0.588 -6.355 1.00 88.25 115 ARG A C 1
ATOM 892 O O . ARG A 1 115 ? -9.964 0.134 -7.356 1.00 88.25 115 ARG A O 1
ATOM 899 N N . PRO A 1 116 ? -10.860 -0.189 -5.321 1.00 91.69 116 PRO A N 1
ATOM 900 C CA . PRO A 1 116 ? -10.804 -1.634 -5.428 1.00 91.69 116 PRO A CA 1
ATOM 901 C C . PRO A 1 116 ? -11.875 -2.131 -6.405 1.00 91.69 116 PRO A C 1
ATOM 903 O O . PRO A 1 116 ? -13.042 -1.753 -6.311 1.00 91.69 116 PRO A O 1
ATOM 906 N N . THR A 1 117 ? -11.473 -2.991 -7.339 1.00 90.25 117 THR A N 1
ATOM 907 C CA . THR A 1 117 ? -12.377 -3.717 -8.247 1.00 90.25 117 THR A CA 1
ATOM 908 C C . THR A 1 117 ? -13.038 -4.907 -7.583 1.00 90.25 117 THR A C 1
ATOM 910 O O . THR A 1 117 ? -14.066 -5.390 -8.049 1.00 90.25 117 THR A O 1
ATOM 913 N N . TYR A 1 118 ? -12.444 -5.377 -6.493 1.00 91.56 118 TYR A N 1
ATOM 914 C CA . TYR A 1 118 ? -12.909 -6.510 -5.724 1.00 91.56 118 TYR A CA 1
ATOM 915 C C . TYR A 1 118 ? -12.593 -6.269 -4.253 1.00 91.56 118 TYR A C 1
ATOM 917 O O . TYR A 1 118 ? -11.465 -5.902 -3.912 1.00 91.56 118 TYR A O 1
ATOM 925 N N . VAL A 1 119 ? -13.586 -6.503 -3.400 1.00 94.25 119 VAL A N 1
ATOM 926 C CA . VAL A 1 119 ? -13.452 -6.576 -1.945 1.00 94.25 119 VAL A CA 1
ATOM 927 C C . VAL A 1 119 ? -14.262 -7.786 -1.497 1.00 94.25 119 VAL A C 1
ATOM 929 O O . VAL A 1 119 ? -15.472 -7.809 -1.699 1.00 94.25 119 VAL A O 1
ATOM 932 N N . LEU A 1 120 ? -13.593 -8.795 -0.939 1.00 95.19 120 LEU A N 1
ATOM 933 C CA . LEU A 1 120 ? -14.220 -10.046 -0.500 1.00 95.19 120 LEU A CA 1
ATOM 934 C C . LEU A 1 120 ? -15.092 -9.846 0.745 1.00 95.19 120 LEU A C 1
ATOM 936 O O . LEU A 1 120 ? -16.186 -10.392 0.841 1.00 95.19 120 LEU A O 1
ATOM 940 N N . ARG A 1 121 ? -14.579 -9.081 1.711 1.00 95.25 121 ARG A N 1
ATOM 941 C CA . ARG A 1 121 ? -15.183 -8.851 3.025 1.00 95.25 121 ARG A CA 1
ATOM 942 C C . ARG A 1 121 ? -14.646 -7.564 3.640 1.00 95.25 121 ARG A C 1
ATOM 944 O O . ARG A 1 121 ? -13.635 -7.026 3.185 1.00 95.25 121 ARG A O 1
ATOM 951 N N . ASP A 1 122 ? -15.303 -7.109 4.699 1.00 96.25 122 ASP A N 1
ATOM 952 C CA . ASP A 1 122 ? -14.721 -6.118 5.599 1.00 96.25 122 ASP A CA 1
ATOM 953 C C . ASP A 1 122 ? -13.494 -6.720 6.325 1.00 96.25 122 ASP A C 1
ATOM 955 O O . ASP A 1 122 ? -13.410 -7.932 6.562 1.00 96.25 122 ASP A O 1
ATOM 959 N N . VAL A 1 123 ? -12.527 -5.866 6.658 1.00 96.88 123 VAL A N 1
ATOM 960 C CA . VAL A 1 123 ? -11.267 -6.214 7.338 1.00 96.88 123 VAL A CA 1
ATOM 961 C C . VAL A 1 123 ? -11.218 -5.590 8.725 1.00 96.88 123 VAL A C 1
ATOM 963 O O . VAL A 1 123 ? -11.632 -4.444 8.906 1.00 96.88 123 VAL A O 1
ATOM 966 N N . ASN A 1 124 ? -10.697 -6.310 9.716 1.00 96.69 124 ASN A N 1
ATOM 967 C CA . ASN A 1 124 ? -10.593 -5.771 11.078 1.00 96.69 124 ASN A CA 1
ATOM 968 C C . ASN A 1 124 ? -9.464 -4.734 11.169 1.00 96.69 124 ASN A C 1
ATOM 970 O O . ASN A 1 124 ? -8.443 -4.864 10.496 1.00 96.69 124 ASN A O 1
ATOM 974 N N . VAL A 1 125 ? -9.589 -3.725 12.036 1.00 96.25 125 VAL A N 1
ATOM 975 C CA . VAL A 1 125 ? -8.545 -2.693 12.227 1.00 96.25 125 VAL A CA 1
ATOM 976 C C . VAL A 1 125 ? -7.184 -3.304 12.602 1.00 96.25 125 VAL A C 1
ATOM 978 O O . VAL A 1 125 ? -6.151 -2.862 12.092 1.00 96.25 125 VAL A O 1
ATOM 981 N N . LEU A 1 126 ? -7.188 -4.362 13.422 1.00 95.75 126 LEU A N 1
ATOM 982 C CA . LEU A 1 126 ? -5.997 -5.133 13.804 1.00 95.75 126 LEU A CA 1
ATOM 983 C C . LEU A 1 126 ? -5.663 -6.293 12.841 1.00 95.75 126 LEU A C 1
ATOM 985 O O . LEU A 1 126 ? -4.815 -7.129 13.148 1.00 95.75 126 LEU A O 1
ATOM 989 N N . GLU A 1 127 ? -6.300 -6.393 11.674 1.00 97.31 127 GLU A N 1
ATOM 990 C CA . GLU A 1 127 ? -5.969 -7.446 10.713 1.00 97.31 127 GLU A CA 1
ATOM 991 C C . GLU A 1 127 ? -4.609 -7.161 10.057 1.00 97.31 127 GLU A C 1
ATOM 993 O O . GLU A 1 127 ? -4.346 -6.064 9.560 1.00 97.31 127 GLU A O 1
ATOM 998 N N . ARG A 1 128 ? -3.714 -8.152 10.062 1.00 97.50 128 ARG A N 1
ATOM 999 C CA . ARG A 1 128 ? -2.431 -8.085 9.350 1.00 97.50 128 ARG A CA 1
ATOM 1000 C C . ARG A 1 128 ? -2.618 -8.519 7.903 1.00 97.50 128 ARG A C 1
ATOM 1002 O O . ARG A 1 128 ? -3.369 -9.449 7.631 1.00 97.50 128 ARG A O 1
ATOM 1009 N N . GLY A 1 129 ? -1.857 -7.916 7.000 1.00 98.31 129 GLY A N 1
ATOM 1010 C CA . GLY A 1 129 ? -1.746 -8.367 5.617 1.00 98.31 129 GLY A CA 1
ATOM 1011 C C . GLY A 1 129 ? -0.684 -7.587 4.856 1.00 98.31 129 GLY A C 1
ATOM 1012 O O . GLY A 1 129 ? 0.132 -6.884 5.461 1.00 98.31 129 GLY A O 1
ATOM 1013 N N . TYR A 1 130 ? -0.676 -7.715 3.535 1.00 98.69 130 TYR A N 1
ATOM 1014 C CA . TYR A 1 130 ? 0.258 -7.007 2.668 1.00 98.69 130 TYR A CA 1
ATOM 1015 C C . TYR A 1 130 ? -0.329 -6.690 1.298 1.00 98.69 130 TYR A C 1
ATOM 1017 O O . TYR A 1 130 ? -1.046 -7.496 0.711 1.00 98.69 130 TYR A O 1
ATOM 1025 N N . TRP A 1 131 ? 0.036 -5.525 0.764 1.00 98.50 131 TRP A N 1
ATOM 1026 C CA . TRP A 1 131 ? -0.087 -5.247 -0.663 1.00 98.50 131 TRP A CA 1
ATOM 1027 C C . TRP A 1 131 ? 0.980 -6.030 -1.425 1.00 98.50 131 TRP A C 1
ATOM 1029 O O . TRP A 1 131 ? 2.145 -5.994 -1.034 1.00 98.50 131 TRP A O 1
ATOM 1039 N N . GLN A 1 132 ? 0.602 -6.683 -2.521 1.00 98.38 132 GLN A N 1
ATOM 1040 C CA . GLN A 1 132 ? 1.504 -7.305 -3.485 1.00 98.38 132 GLN A CA 1
ATOM 1041 C C . GLN A 1 132 ? 1.221 -6.783 -4.893 1.00 98.38 132 GLN A C 1
ATOM 1043 O O . GLN A 1 132 ? 0.060 -6.652 -5.292 1.00 98.38 132 GLN A O 1
ATOM 1048 N N . PHE A 1 133 ? 2.286 -6.512 -5.643 1.00 97.25 133 PHE A N 1
ATOM 1049 C CA . PHE A 1 133 ? 2.231 -6.123 -7.050 1.00 97.25 133 PHE A CA 1
ATOM 1050 C C . PHE A 1 133 ? 3.529 -6.491 -7.774 1.00 97.25 133 PHE A C 1
ATOM 1052 O O . PHE A 1 133 ? 4.540 -6.795 -7.136 1.00 97.25 133 PHE A O 1
ATOM 1059 N N . LEU A 1 134 ? 3.481 -6.483 -9.106 1.00 96.38 134 LEU A N 1
ATOM 1060 C CA . LEU A 1 134 ? 4.608 -6.814 -9.972 1.00 96.38 134 LEU A CA 1
ATOM 1061 C C . LEU A 1 134 ? 5.011 -5.588 -10.798 1.00 96.38 134 LEU A C 1
ATOM 1063 O O . LEU A 1 134 ? 4.162 -4.935 -11.412 1.00 96.38 134 LEU A O 1
ATOM 1067 N N . VAL A 1 135 ? 6.309 -5.305 -10.849 1.00 95.12 135 VAL A N 1
ATOM 1068 C CA . VAL A 1 135 ? 6.903 -4.272 -11.705 1.00 95.12 135 VAL A CA 1
ATOM 1069 C C . VAL A 1 135 ? 7.896 -4.942 -12.637 1.00 95.12 135 VAL A C 1
ATOM 1071 O O . VAL A 1 135 ? 8.790 -5.633 -12.166 1.00 95.12 135 VAL A O 1
ATOM 1074 N N . LYS A 1 136 ? 7.760 -4.743 -13.947 1.00 94.06 136 LYS A N 1
ATOM 1075 C CA . LYS A 1 136 ? 8.765 -5.153 -14.928 1.00 94.06 136 LYS A CA 1
ATOM 1076 C C . LYS A 1 136 ? 9.611 -3.939 -15.297 1.00 94.06 136 LYS A C 1
ATOM 1078 O O . LYS A 1 136 ? 9.058 -2.909 -15.673 1.00 94.06 136 LYS A O 1
ATOM 1083 N N . ILE A 1 137 ? 10.927 -4.073 -15.188 1.00 92.56 137 ILE A N 1
ATOM 1084 C CA . ILE A 1 137 ? 11.875 -3.037 -15.595 1.00 92.56 137 ILE A CA 1
ATOM 1085 C C . ILE A 1 137 ? 12.117 -3.163 -17.094 1.00 92.56 137 ILE A C 1
ATOM 1087 O O . ILE A 1 137 ? 12.487 -4.231 -17.585 1.00 92.56 137 ILE A O 1
ATOM 1091 N N . ASP A 1 138 ? 11.875 -2.068 -17.800 1.00 86.38 138 ASP A N 1
ATOM 1092 C CA . ASP A 1 138 ? 12.171 -1.920 -19.219 1.00 86.38 138 ASP A CA 1
ATOM 1093 C C . ASP A 1 138 ? 13.429 -1.052 -19.358 1.00 86.38 138 ASP A C 1
ATOM 1095 O O . ASP A 1 138 ? 13.398 0.153 -19.094 1.00 86.38 138 ASP A O 1
ATOM 1099 N N . GLU A 1 139 ? 14.552 -1.691 -19.691 1.00 70.62 139 GLU A N 1
ATOM 1100 C CA . GLU A 1 139 ? 15.856 -1.031 -19.838 1.00 70.62 139 GLU A CA 1
ATOM 1101 C C . GLU A 1 139 ? 15.957 -0.235 -21.150 1.00 70.62 139 GLU A C 1
ATOM 1103 O O . GLU A 1 139 ? 16.763 0.687 -21.230 1.00 70.62 139 GLU A O 1
ATOM 1108 N N . ASP A 1 140 ? 15.100 -0.510 -22.142 1.00 64.88 140 ASP A N 1
ATOM 1109 C CA . ASP A 1 140 ? 15.131 0.141 -23.460 1.00 64.88 140 ASP A CA 1
ATOM 1110 C C . ASP A 1 140 ? 14.280 1.431 -23.516 1.00 64.88 140 ASP A C 1
ATOM 1112 O O . ASP A 1 140 ? 14.378 2.222 -24.458 1.00 64.88 140 ASP A O 1
ATOM 1116 N N . MET A 1 141 ? 13.490 1.724 -22.473 1.00 63.75 141 MET A N 1
ATOM 1117 C CA . MET A 1 141 ? 12.661 2.941 -22.330 1.00 63.75 141 MET A CA 1
ATOM 1118 C C . MET A 1 141 ? 13.460 4.243 -22.063 1.00 63.75 141 MET A C 1
ATOM 1120 O O . MET A 1 141 ? 12.897 5.240 -21.606 1.00 63.75 141 MET A O 1
ATOM 1124 N N . ILE A 1 142 ? 14.757 4.276 -22.394 1.00 55.22 142 ILE A N 1
ATOM 1125 C CA . ILE A 1 142 ? 15.709 5.382 -22.139 1.00 55.22 142 ILE A CA 1
ATOM 1126 C C . ILE A 1 142 ? 15.244 6.739 -22.717 1.00 55.22 142 ILE A C 1
ATOM 1128 O O . ILE A 1 142 ? 15.615 7.800 -22.210 1.00 55.22 142 ILE A O 1
ATOM 1132 N N . PHE A 1 143 ? 14.374 6.746 -23.732 1.00 49.62 143 PHE A N 1
ATOM 1133 C CA . PHE A 1 143 ? 13.794 7.966 -24.306 1.00 49.62 143 PHE A CA 1
ATOM 1134 C C . PHE A 1 143 ? 12.446 8.340 -23.668 1.00 49.62 143 PHE A C 1
ATOM 1136 O O . PHE A 1 143 ? 11.373 8.176 -24.255 1.00 49.62 143 PHE A O 1
ATOM 1143 N N . GLY A 1 144 ? 12.512 8.909 -22.460 1.00 49.91 144 GLY A N 1
ATOM 1144 C CA . GLY A 1 144 ? 11.367 9.362 -21.655 1.00 49.91 144 GLY A CA 1
ATOM 1145 C C . GLY A 1 144 ? 10.584 10.566 -22.211 1.00 49.91 144 GLY A C 1
ATOM 1146 O O . GLY A 1 144 ? 10.499 11.603 -21.554 1.00 49.91 144 GLY A O 1
ATOM 1147 N N . ALA A 1 145 ? 9.981 10.438 -23.398 1.00 41.31 145 ALA A N 1
ATOM 1148 C CA . ALA A 1 145 ? 9.235 11.510 -24.068 1.00 41.31 145 ALA A CA 1
ATOM 1149 C C . ALA A 1 145 ? 7.705 11.493 -23.833 1.00 41.31 145 ALA A C 1
ATOM 1151 O O . ALA A 1 145 ? 7.068 12.535 -23.971 1.00 41.31 145 ALA A O 1
ATOM 1152 N N . SER A 1 146 ? 7.108 10.348 -23.460 1.00 43.31 146 SER A N 1
ATOM 1153 C CA . SER A 1 146 ? 5.645 10.140 -23.600 1.00 43.31 146 SER A CA 1
ATOM 1154 C C . SER A 1 146 ? 4.860 9.812 -22.317 1.00 43.31 146 SER A C 1
ATOM 1156 O O . SER A 1 146 ? 3.641 9.665 -22.378 1.00 43.31 146 SER A O 1
ATOM 1158 N N . ARG A 1 147 ? 5.508 9.704 -21.146 1.00 53.03 147 ARG A N 1
ATOM 1159 C CA . ARG A 1 147 ? 4.835 9.496 -19.835 1.00 53.03 147 ARG A CA 1
ATOM 1160 C C . ARG A 1 147 ? 4.873 10.720 -18.912 1.00 53.03 147 ARG A C 1
ATOM 1162 O O . ARG A 1 147 ? 4.594 10.625 -17.720 1.00 53.03 147 ARG A O 1
ATOM 1169 N N . SER A 1 148 ? 5.192 11.885 -19.461 1.00 40.44 148 SER A N 1
ATOM 1170 C CA . SER A 1 148 ? 5.315 13.164 -18.760 1.00 40.44 148 SER A CA 1
ATOM 1171 C C . SER A 1 148 ? 3.974 13.668 -18.193 1.00 40.44 148 SER A C 1
ATOM 1173 O O . SER A 1 148 ? 3.329 14.563 -18.738 1.00 40.44 148 SER A O 1
ATOM 1175 N N . SER A 1 149 ? 3.572 13.149 -17.024 1.00 39.88 149 SER A N 1
ATOM 1176 C CA . SER A 1 149 ? 2.635 13.860 -16.141 1.00 39.88 149 SER A CA 1
ATOM 1177 C C . SER A 1 149 ? 3.229 15.243 -15.834 1.00 39.88 149 SER A C 1
ATOM 1179 O O . SER A 1 149 ? 4.401 15.312 -15.451 1.00 39.88 149 SER A O 1
ATOM 1181 N N . PRO A 1 150 ? 2.462 16.346 -15.931 1.00 38.84 150 PRO A N 1
ATOM 1182 C CA . PRO A 1 150 ? 2.975 17.668 -15.599 1.00 38.84 150 PRO A CA 1
ATOM 1183 C C . PRO A 1 150 ? 3.499 17.690 -14.161 1.00 38.84 150 PRO A C 1
ATOM 1185 O O . PRO A 1 150 ? 2.750 17.430 -13.215 1.00 38.84 150 PRO A O 1
ATOM 1188 N N . ARG A 1 151 ? 4.788 18.006 -13.993 1.00 48.88 151 ARG A N 1
ATOM 1189 C CA . ARG A 1 151 ? 5.374 18.281 -12.678 1.00 48.88 151 ARG A CA 1
ATOM 1190 C C . ARG A 1 151 ? 4.772 19.576 -12.145 1.00 48.88 151 ARG A C 1
ATOM 1192 O O . ARG A 1 151 ? 5.225 20.660 -12.505 1.00 48.88 151 ARG A O 1
ATOM 1199 N N . LYS A 1 152 ? 3.779 19.459 -11.265 1.00 40.50 152 LYS A N 1
ATOM 1200 C CA . LYS A 1 152 ? 3.331 20.558 -10.410 1.00 40.50 152 LYS A CA 1
ATOM 1201 C C . LYS A 1 152 ? 3.437 20.135 -8.945 1.00 40.50 152 LYS A C 1
ATOM 1203 O O . LYS A 1 152 ? 2.913 19.100 -8.554 1.00 40.50 152 LYS A O 1
ATOM 1208 N N . ASP A 1 153 ? 4.167 20.949 -8.188 1.00 35.41 153 ASP A N 1
ATOM 1209 C CA . ASP A 1 153 ? 4.205 21.010 -6.724 1.00 35.41 153 ASP A CA 1
ATOM 1210 C C . ASP A 1 153 ? 4.788 19.818 -5.942 1.00 35.41 153 ASP A C 1
ATOM 1212 O O . ASP A 1 153 ? 4.174 19.250 -5.040 1.00 35.41 153 ASP A O 1
ATOM 1216 N N . ARG A 1 154 ? 6.100 19.589 -6.123 1.00 42.88 154 ARG A N 1
ATOM 1217 C CA . ARG A 1 154 ? 6.962 19.015 -5.066 1.00 42.88 154 ARG A CA 1
ATOM 1218 C C . ARG A 1 154 ? 7.158 20.033 -3.923 1.00 42.88 154 ARG A C 1
ATOM 1220 O O . ARG A 1 154 ? 8.259 20.546 -3.722 1.00 42.88 154 ARG A O 1
ATOM 1227 N N . ARG A 1 155 ? 6.096 20.333 -3.166 1.00 41.59 155 ARG A N 1
ATOM 1228 C CA . ARG A 1 155 ? 6.152 21.064 -1.880 1.00 41.59 155 ARG A CA 1
ATOM 1229 C C . ARG A 1 155 ? 5.109 20.554 -0.876 1.00 41.59 155 ARG A C 1
ATOM 1231 O O . ARG A 1 155 ? 4.202 21.275 -0.488 1.00 41.59 155 ARG A O 1
ATOM 1238 N N . LEU A 1 156 ? 5.327 19.348 -0.352 1.00 41.44 156 LEU A N 1
ATOM 1239 C CA . LEU A 1 156 ? 4.876 19.000 1.002 1.00 41.44 156 LEU A CA 1
ATOM 1240 C C . LEU A 1 156 ? 6.036 19.218 1.986 1.00 41.44 156 LEU A C 1
ATOM 1242 O O . LEU A 1 156 ? 6.653 18.282 2.491 1.00 41.44 156 LEU A O 1
ATOM 1246 N N . ARG A 1 157 ? 6.350 20.497 2.222 1.00 42.28 157 ARG A N 1
ATOM 1247 C CA . ARG A 1 157 ? 7.031 20.968 3.437 1.00 42.28 157 ARG A CA 1
ATOM 1248 C C . ARG A 1 157 ? 6.010 21.770 4.249 1.00 42.28 157 ARG A C 1
ATOM 1250 O O . ARG A 1 157 ? 5.119 22.382 3.671 1.00 42.28 157 ARG A O 1
ATOM 1257 N N . THR A 1 158 ? 6.138 21.703 5.569 1.00 37.00 158 THR A N 1
ATOM 1258 C CA . THR A 1 158 ? 5.274 22.321 6.592 1.00 37.00 158 THR A CA 1
ATOM 1259 C C . THR A 1 158 ? 4.790 23.739 6.245 1.00 37.00 158 THR A C 1
ATOM 1261 O O . THR A 1 158 ? 5.633 24.568 5.899 1.00 37.00 158 THR A O 1
ATOM 1264 N N . PRO A 1 159 ? 3.487 24.060 6.393 1.00 32.97 159 PRO A N 1
ATOM 1265 C CA . PRO A 1 159 ? 2.995 25.422 6.200 1.00 32.97 159 PRO A CA 1
ATOM 1266 C C . PRO A 1 159 ? 3.354 26.334 7.379 1.00 32.97 159 PRO A C 1
ATOM 1268 O O . PRO A 1 159 ? 2.991 26.052 8.519 1.00 32.97 159 PRO A O 1
ATOM 1271 N N . SER A 1 160 ? 3.978 27.468 7.071 1.00 32.56 160 SER A N 1
ATOM 1272 C CA . SER A 1 160 ? 3.917 28.692 7.870 1.00 32.56 160 SER A CA 1
ATOM 1273 C C . SER A 1 160 ? 3.425 29.816 6.955 1.00 32.56 160 SER A C 1
ATOM 1275 O O . SER A 1 160 ? 4.099 30.119 5.977 1.00 32.56 160 SER A O 1
ATOM 1277 N N . GLU A 1 161 ? 2.254 30.357 7.288 1.00 31.70 161 GLU A N 1
ATOM 1278 C CA . GLU A 1 161 ? 1.687 31.671 6.925 1.00 31.70 161 GLU A CA 1
ATOM 1279 C C . GLU A 1 161 ? 1.631 32.122 5.438 1.00 31.70 161 GLU A C 1
ATOM 1281 O O . GLU A 1 161 ? 2.592 32.134 4.676 1.00 31.70 161 GLU A O 1
ATOM 1286 N N . GLN A 1 162 ? 0.420 32.528 5.042 1.00 32.31 162 GLN A N 1
ATOM 1287 C CA . GLN A 1 162 ? 0.029 33.189 3.784 1.00 32.31 162 GLN A CA 1
ATOM 1288 C C . GLN A 1 162 ? 0.004 34.735 3.982 1.00 32.31 162 GLN A C 1
ATOM 1290 O O . GLN A 1 162 ? 0.266 35.146 5.113 1.00 32.31 162 GLN A O 1
ATOM 1295 N N . PRO A 1 163 ? -0.345 35.613 2.995 1.00 39.00 163 PRO A N 1
ATOM 1296 C CA . PRO A 1 163 ? -1.027 35.378 1.700 1.00 39.00 163 PRO A CA 1
ATOM 1297 C C . PRO A 1 163 ? -0.445 36.110 0.455 1.00 39.00 163 PRO A C 1
ATOM 1299 O O . PRO A 1 163 ? 0.445 36.946 0.562 1.00 39.00 163 PRO A O 1
ATOM 1302 N N . GLY A 1 164 ? -1.008 35.845 -0.740 1.00 25.47 164 GLY A N 1
ATOM 1303 C CA . GLY A 1 164 ? -0.742 36.641 -1.957 1.00 25.47 164 GLY A CA 1
ATOM 1304 C C . GLY A 1 164 ? -1.365 36.126 -3.274 1.00 25.47 164 GLY A C 1
ATOM 1305 O O . GLY A 1 164 ? -0.808 35.237 -3.903 1.00 25.47 164 GLY A O 1
ATOM 1306 N N . THR A 1 165 ? -2.501 36.721 -3.666 1.00 28.78 165 THR A N 1
ATOM 1307 C CA . THR A 1 165 ? -2.999 36.999 -5.045 1.00 28.78 165 THR A CA 1
ATOM 1308 C C . THR A 1 165 ? -2.995 35.952 -6.195 1.00 28.78 165 THR A C 1
ATOM 1310 O O . THR A 1 165 ? -1.988 35.679 -6.832 1.00 28.78 165 THR A O 1
ATOM 1313 N N . GLU A 1 166 ? -4.227 35.566 -6.574 1.00 25.27 166 GLU A N 1
ATOM 1314 C CA . GLU A 1 166 ? -4.860 35.711 -7.914 1.00 25.27 166 GLU A CA 1
ATOM 1315 C C . GLU A 1 166 ? -4.506 34.890 -9.192 1.00 25.27 166 GLU A C 1
ATOM 1317 O O . GLU A 1 166 ? -3.375 34.763 -9.639 1.00 25.27 166 GLU A O 1
ATOM 1322 N N . ASN A 1 167 ? -5.607 34.492 -9.861 1.00 26.33 167 ASN A N 1
ATOM 1323 C CA . ASN A 1 167 ? -5.866 34.414 -11.312 1.00 26.33 167 ASN A CA 1
ATOM 1324 C C . ASN A 1 167 ? -5.010 33.526 -12.247 1.00 26.33 167 ASN A C 1
ATOM 1326 O O . ASN A 1 167 ? -3.959 33.916 -12.744 1.00 26.33 167 ASN A O 1
ATOM 1330 N N . SER A 1 168 ? -5.607 32.425 -12.734 1.00 28.89 168 SER A N 1
ATOM 1331 C CA . SER A 1 168 ? -6.237 32.397 -14.083 1.00 28.89 168 SER A CA 1
ATOM 1332 C C . SER A 1 168 ? -6.684 30.985 -14.520 1.00 28.89 168 SER A C 1
ATOM 1334 O O . SER A 1 168 ? -5.987 29.991 -14.325 1.00 28.89 168 SER A O 1
ATOM 1336 N N . PHE A 1 169 ? -7.864 30.889 -15.147 1.00 26.14 169 PHE A N 1
ATOM 1337 C CA . PHE A 1 169 ? -8.364 29.664 -15.790 1.00 26.14 169 PHE A CA 1
ATOM 1338 C C . PHE A 1 169 ? -7.988 29.659 -17.282 1.00 26.14 169 PHE A C 1
ATOM 1340 O O . PHE A 1 169 ? -8.541 30.429 -18.063 1.00 26.14 169 PHE A O 1
ATOM 1347 N N . GLY A 1 170 ? -7.083 28.761 -17.686 1.00 26.42 170 GLY A N 1
ATOM 1348 C CA . GLY A 1 170 ? -6.673 28.562 -19.082 1.00 26.42 170 GLY A CA 1
ATOM 1349 C C . GLY A 1 170 ? -7.284 27.296 -19.688 1.00 26.42 170 GLY A C 1
ATOM 1350 O O . GLY A 1 170 ? -6.876 26.182 -19.369 1.00 26.42 170 GLY A O 1
ATOM 1351 N N . ARG A 1 171 ? -8.271 27.465 -20.569 1.00 27.70 171 ARG A N 1
ATOM 1352 C CA . ARG A 1 171 ? -8.966 26.399 -21.310 1.00 27.70 171 ARG A CA 1
ATOM 1353 C C . ARG A 1 171 ? -8.245 26.132 -22.630 1.00 27.70 171 ARG A C 1
ATOM 1355 O O . ARG A 1 171 ? -8.170 27.043 -23.443 1.00 27.70 171 ARG A O 1
ATOM 1362 N N . SER A 1 172 ? -7.877 24.883 -22.916 1.00 27.25 172 SER A N 1
ATOM 1363 C CA . SER A 1 172 ? -7.855 24.419 -24.308 1.00 27.25 172 SER A CA 1
ATOM 1364 C C . SER A 1 172 ? -8.163 22.928 -24.434 1.00 27.25 172 SER A C 1
ATOM 1366 O O . SER A 1 172 ? -7.764 22.119 -23.597 1.00 27.25 172 SER A O 1
ATOM 1368 N N . LYS A 1 173 ? -8.933 22.593 -25.470 1.00 29.23 173 LYS A N 1
ATOM 1369 C CA . LYS A 1 173 ? -9.166 21.230 -25.960 1.00 29.23 173 LYS A CA 1
ATOM 1370 C C . LYS A 1 173 ? -8.304 21.069 -27.203 1.00 29.23 173 LYS A C 1
ATOM 1372 O O . LYS A 1 173 ? -8.311 21.986 -28.015 1.00 29.23 173 LYS A O 1
ATOM 1377 N N . GLU A 1 174 ? -7.760 19.885 -27.445 1.00 28.92 174 GLU A N 1
ATOM 1378 C CA . GLU A 1 174 ? -7.459 19.490 -28.820 1.00 28.92 174 GLU A CA 1
ATOM 1379 C C . GLU A 1 174 ? -7.773 18.014 -29.057 1.00 28.92 174 GLU A C 1
ATOM 1381 O O . GLU A 1 174 ? -7.570 17.162 -28.190 1.00 28.92 174 GLU A O 1
ATOM 1386 N N . LEU A 1 175 ? -8.380 17.748 -30.214 1.00 29.64 175 LEU A N 1
ATOM 1387 C CA . LEU A 1 175 ? -8.701 16.410 -30.693 1.00 29.64 175 LEU A CA 1
ATOM 1388 C C . LEU A 1 175 ? -7.485 15.868 -31.445 1.00 29.64 175 LEU A C 1
ATOM 1390 O O . LEU A 1 175 ? -6.950 16.547 -32.312 1.00 29.64 175 LEU A O 1
ATOM 1394 N N . GLY A 1 176 ? -7.133 14.612 -31.188 1.00 27.73 176 GLY A N 1
ATOM 1395 C CA . GLY A 1 176 ? -6.188 13.852 -32.001 1.00 27.73 176 GLY A CA 1
ATOM 1396 C C . GLY A 1 176 ? -6.708 12.434 -32.183 1.00 27.73 176 GLY A C 1
ATOM 1397 O O . GLY A 1 176 ? -6.440 11.569 -31.355 1.00 27.73 176 GLY A O 1
ATOM 1398 N N . GLN A 1 177 ? -7.507 12.212 -33.227 1.00 28.02 177 GLN A N 1
ATOM 1399 C CA . GLN A 1 177 ? -7.900 10.870 -33.655 1.00 28.02 177 GLN A CA 1
ATOM 1400 C C . GLN A 1 177 ? -6.872 10.363 -34.666 1.00 28.02 177 GLN A C 1
ATOM 1402 O O . GLN A 1 177 ? -6.741 10.949 -35.737 1.00 28.02 177 GLN A O 1
ATOM 1407 N N . THR A 1 178 ? -6.214 9.245 -34.375 1.00 29.50 178 THR A N 1
ATOM 1408 C CA . THR A 1 178 ? -5.607 8.395 -35.405 1.00 29.50 178 THR A CA 1
ATOM 1409 C C . THR A 1 178 ? -5.922 6.938 -35.095 1.00 29.50 178 THR A C 1
ATOM 1411 O O . THR A 1 178 ? -5.556 6.398 -34.053 1.00 29.50 178 THR A O 1
ATOM 1414 N N . SER A 1 179 ? -6.658 6.312 -36.007 1.00 31.89 179 SER A N 1
ATOM 1415 C CA . SER A 1 179 ? -6.906 4.873 -36.009 1.00 31.89 179 SER A CA 1
ATOM 1416 C C . SER A 1 179 ? -5.682 4.164 -36.587 1.00 31.89 179 SER A C 1
ATOM 1418 O O . SER A 1 179 ? -5.229 4.553 -37.660 1.00 31.89 179 SER A O 1
ATOM 1420 N N . ASP A 1 180 ? -5.193 3.101 -35.948 1.00 28.28 180 ASP A N 1
ATOM 1421 C CA . ASP A 1 180 ? -4.351 2.109 -36.628 1.00 28.28 180 ASP A CA 1
ATOM 1422 C C . ASP A 1 180 ? -4.789 0.695 -36.229 1.00 28.28 180 ASP A C 1
ATOM 1424 O O . ASP A 1 180 ? -4.960 0.376 -35.048 1.00 28.28 180 ASP A O 1
ATOM 1428 N N . THR A 1 181 ? -5.024 -0.139 -37.237 1.00 33.94 181 THR A N 1
ATOM 1429 C CA . THR A 1 181 ? -5.648 -1.457 -37.105 1.00 33.94 181 THR A CA 1
ATOM 1430 C C . THR A 1 181 ? -4.555 -2.513 -37.113 1.00 33.94 181 THR A C 1
ATOM 1432 O O . THR A 1 181 ? -4.010 -2.825 -38.170 1.00 33.94 181 THR A O 1
ATOM 1435 N N . ARG A 1 182 ? -4.247 -3.110 -35.955 1.00 32.62 182 ARG A N 1
ATOM 1436 C CA . ARG A 1 182 ? -3.287 -4.222 -35.878 1.00 32.62 182 ARG A CA 1
ATOM 1437 C C . ARG A 1 182 ? -3.936 -5.500 -35.370 1.00 32.62 182 ARG A C 1
ATOM 1439 O O . ARG A 1 182 ? -4.542 -5.541 -34.304 1.00 32.62 182 ARG A O 1
ATOM 1446 N N . ILE A 1 183 ? -3.790 -6.532 -36.192 1.00 38.50 183 ILE A N 1
ATOM 1447 C CA . ILE A 1 183 ? -4.268 -7.897 -35.982 1.00 38.50 183 ILE A CA 1
ATOM 1448 C C . ILE A 1 183 ? -3.511 -8.508 -34.787 1.00 38.50 183 ILE A C 1
ATOM 1450 O O . ILE A 1 183 ? -2.281 -8.436 -34.772 1.00 38.50 183 ILE A O 1
ATOM 1454 N N . PRO A 1 184 ? -4.191 -9.118 -33.800 1.00 37.12 184 PRO A N 1
ATOM 1455 C CA . PRO A 1 184 ? -3.519 -9.747 -32.670 1.00 37.12 184 PRO A CA 1
ATOM 1456 C C . PRO A 1 184 ? -2.983 -11.137 -33.047 1.00 37.12 184 PRO A C 1
ATOM 1458 O O . PRO A 1 184 ? -3.750 -12.078 -33.256 1.00 37.12 184 PRO A O 1
ATOM 1461 N N . THR A 1 185 ? -1.659 -11.284 -33.088 1.00 32.88 185 THR A N 1
ATOM 1462 C CA . THR A 1 185 ? -0.991 -12.594 -33.039 1.00 32.88 185 THR A CA 1
ATOM 1463 C C . THR A 1 185 ? -1.113 -13.220 -31.639 1.00 32.88 185 THR A C 1
ATOM 1465 O O . THR A 1 185 ? -1.210 -12.495 -30.645 1.00 32.88 185 THR A O 1
ATOM 1468 N N . PRO A 1 186 ? -1.153 -14.562 -31.523 1.00 43.16 186 PRO A N 1
ATOM 1469 C CA . PRO A 1 186 ? -1.543 -15.223 -30.281 1.00 43.16 186 PRO A CA 1
ATOM 1470 C C . PRO A 1 186 ? -0.404 -15.394 -29.261 1.00 43.16 186 PRO A C 1
ATOM 1472 O O . PRO A 1 186 ? 0.758 -15.589 -29.607 1.00 43.16 186 PRO A O 1
ATOM 1475 N N . THR A 1 187 ? -0.810 -15.452 -27.987 1.00 42.19 187 THR A N 1
ATOM 1476 C CA . THR A 1 187 ? -0.094 -16.088 -26.860 1.00 42.19 187 THR A CA 1
ATOM 1477 C C . THR A 1 187 ? 1.300 -15.562 -26.491 1.00 42.19 187 THR A C 1
ATOM 1479 O O . THR A 1 187 ? 2.272 -16.308 -26.470 1.00 42.19 187 THR A O 1
ATOM 1482 N N . THR A 1 188 ? 1.347 -14.327 -25.985 1.00 36.25 188 THR A N 1
ATOM 1483 C CA . THR A 1 188 ? 2.183 -14.035 -24.805 1.00 36.25 188 THR A CA 1
ATOM 1484 C C . THR A 1 188 ? 1.289 -14.123 -23.572 1.00 36.25 188 THR A C 1
ATOM 1486 O O . THR A 1 188 ? 0.295 -13.398 -23.490 1.00 36.25 188 THR A O 1
ATOM 1489 N N . THR A 1 189 ? 1.620 -14.991 -22.612 1.00 37.97 189 THR A N 1
ATOM 1490 C CA . THR A 1 189 ? 0.957 -15.015 -21.298 1.00 37.97 189 THR A CA 1
ATOM 1491 C C . THR A 1 189 ? 1.087 -13.628 -20.682 1.00 37.97 189 THR A C 1
ATOM 1493 O O . THR A 1 189 ? 2.193 -13.163 -20.416 1.00 37.97 189 THR A O 1
ATOM 1496 N N . ARG A 1 190 ? -0.039 -12.925 -20.531 1.00 44.59 190 ARG A N 1
ATOM 1497 C CA . ARG A 1 190 ? -0.056 -11.521 -20.120 1.00 44.59 190 ARG A CA 1
ATOM 1498 C C . ARG A 1 190 ? 0.433 -11.408 -18.679 1.00 44.59 190 ARG A C 1
ATOM 1500 O O . ARG A 1 190 ? -0.348 -11.591 -17.753 1.00 44.59 190 ARG A O 1
ATOM 1507 N N . CYS A 1 191 ? 1.711 -11.091 -18.491 1.00 53.97 191 CYS A N 1
ATOM 1508 C CA . CYS A 1 191 ? 2.219 -10.715 -17.181 1.00 53.97 191 CYS A CA 1
ATOM 1509 C C . CYS A 1 191 ? 1.468 -9.467 -16.710 1.00 53.97 191 CYS A C 1
ATOM 1511 O O . CYS A 1 191 ? 1.565 -8.414 -17.338 1.00 53.97 191 CYS A O 1
ATOM 1513 N N . ASP A 1 192 ? 0.783 -9.560 -15.571 1.00 76.75 192 ASP A N 1
ATOM 1514 C CA . ASP A 1 192 ? 0.131 -8.426 -14.897 1.00 76.75 192 ASP A CA 1
ATOM 1515 C C . ASP A 1 192 ? 1.145 -7.433 -14.273 1.00 76.75 192 ASP A C 1
ATOM 1517 O O . ASP A 1 192 ? 0.795 -6.584 -13.453 1.00 76.75 192 ASP A O 1
ATOM 1521 N N . ALA A 1 193 ? 2.420 -7.537 -14.660 1.00 84.50 193 ALA A N 1
ATOM 1522 C CA . ALA A 1 193 ? 3.503 -6.665 -14.243 1.00 84.50 193 ALA A CA 1
ATOM 1523 C C . ALA A 1 193 ? 3.463 -5.330 -14.992 1.00 84.50 193 ALA A C 1
ATOM 1525 O O . ALA A 1 193 ? 3.313 -5.276 -16.213 1.00 84.50 193 ALA A O 1
ATOM 1526 N N . SER A 1 194 ? 3.635 -4.237 -14.254 1.00 90.06 194 SER A N 1
ATOM 1527 C CA . SER A 1 194 ? 3.659 -2.895 -14.841 1.00 90.06 194 SER A CA 1
ATOM 1528 C C . SER A 1 194 ? 5.046 -2.527 -15.337 1.00 90.06 194 SER A C 1
ATOM 1530 O O . SER A 1 194 ? 6.005 -2.634 -14.585 1.00 90.06 194 SER A O 1
ATOM 1532 N N . LEU A 1 195 ? 5.139 -2.070 -16.587 1.00 92.31 195 LEU A N 1
ATOM 1533 C CA . LEU A 1 195 ? 6.388 -1.611 -17.200 1.00 92.31 195 LEU A CA 1
ATOM 1534 C C . LEU A 1 195 ? 6.796 -0.252 -16.623 1.00 92.31 195 LEU A C 1
ATOM 1536 O O . LEU A 1 195 ? 6.094 0.733 -16.882 1.00 92.31 195 LEU A O 1
ATOM 1540 N N . TRP A 1 196 ? 7.887 -0.204 -15.860 1.00 93.56 196 TRP A N 1
ATOM 1541 C CA . TRP A 1 196 ? 8.504 1.007 -15.294 1.00 93.56 196 TRP A CA 1
ATOM 1542 C C . TRP A 1 196 ? 9.964 1.115 -15.779 1.00 93.56 196 TRP A C 1
ATOM 1544 O O . TRP A 1 196 ? 10.581 0.090 -16.080 1.00 93.56 196 TRP A O 1
ATOM 1554 N N . THR A 1 197 ? 10.542 2.319 -15.828 1.00 92.88 197 THR A N 1
ATOM 1555 C CA . THR A 1 197 ? 11.999 2.472 -16.050 1.00 92.88 197 THR A CA 1
ATOM 1556 C C . THR A 1 197 ? 12.797 2.168 -14.778 1.00 92.88 197 THR A C 1
ATOM 1558 O O . THR A 1 197 ? 12.252 2.128 -13.667 1.00 92.88 197 THR A O 1
ATOM 1561 N N . GLU A 1 198 ? 14.112 1.991 -14.922 1.00 92.38 198 GLU A N 1
ATOM 1562 C CA . GLU A 1 198 ? 15.023 1.842 -13.783 1.00 92.38 198 GLU A CA 1
ATOM 1563 C C . GLU A 1 198 ? 14.924 3.046 -12.820 1.00 92.38 198 GLU A C 1
ATOM 1565 O O . GLU A 1 198 ? 14.809 2.877 -11.605 1.00 92.38 198 GLU A O 1
ATOM 1570 N N . GLU A 1 199 ? 14.896 4.273 -13.346 1.00 92.69 199 GLU A N 1
ATOM 1571 C CA . GLU A 1 199 ? 14.816 5.508 -12.559 1.00 92.69 199 GLU A CA 1
ATOM 1572 C C . GLU A 1 199 ? 13.461 5.695 -11.874 1.00 92.69 199 GLU A C 1
ATOM 1574 O O . GLU A 1 199 ? 13.413 6.256 -10.775 1.00 92.69 199 GLU A O 1
ATOM 1579 N N . GLU A 1 200 ? 12.366 5.267 -12.512 1.00 94.50 200 GLU A N 1
ATOM 1580 C CA . GLU A 1 200 ? 11.029 5.250 -11.905 1.00 94.50 200 GLU A CA 1
ATOM 1581 C C . GLU A 1 200 ? 11.022 4.313 -10.687 1.00 94.50 200 GLU A C 1
ATOM 1583 O O . GLU A 1 200 ? 10.607 4.722 -9.598 1.00 94.50 200 GLU A O 1
ATOM 1588 N N . PHE A 1 201 ? 11.569 3.099 -10.832 1.00 96.06 201 PHE A N 1
ATOM 1589 C CA . PHE A 1 201 ? 11.678 2.132 -9.738 1.00 96.06 201 PHE A CA 1
ATOM 1590 C C . PHE A 1 201 ? 12.581 2.621 -8.600 1.00 96.06 201 PHE A C 1
ATOM 1592 O O . PHE A 1 201 ? 12.180 2.568 -7.435 1.00 96.06 201 PHE A O 1
ATOM 1599 N N . ILE A 1 202 ? 13.786 3.110 -8.914 1.00 95.88 202 ILE A N 1
ATOM 1600 C CA . ILE A 1 202 ? 14.749 3.574 -7.903 1.00 95.88 202 ILE A CA 1
ATOM 1601 C C . ILE A 1 202 ? 14.159 4.728 -7.087 1.00 95.88 202 ILE A C 1
ATOM 1603 O O . ILE A 1 202 ? 14.241 4.709 -5.857 1.00 95.88 202 ILE A O 1
ATOM 1607 N N . ARG A 1 203 ? 13.528 5.706 -7.750 1.00 97.06 203 ARG A N 1
ATOM 1608 C CA . ARG A 1 203 ? 12.912 6.866 -7.086 1.00 97.06 203 ARG A CA 1
ATOM 1609 C C . ARG A 1 203 ? 11.760 6.441 -6.179 1.00 97.06 203 ARG A C 1
ATOM 1611 O O . ARG A 1 203 ? 11.761 6.796 -5.003 1.00 97.06 203 ARG A O 1
ATOM 1618 N N . PHE A 1 204 ? 10.846 5.615 -6.697 1.00 97.81 204 PHE A N 1
ATOM 1619 C CA . PHE A 1 204 ? 9.756 5.031 -5.916 1.00 97.81 204 PHE A CA 1
ATOM 1620 C C . PHE A 1 204 ? 10.275 4.300 -4.672 1.00 97.81 204 PHE A C 1
ATOM 1622 O O . PHE A 1 204 ? 9.763 4.513 -3.571 1.00 97.81 204 PHE A O 1
ATOM 1629 N N . TRP A 1 205 ? 11.298 3.455 -4.836 1.00 98.25 205 TRP A N 1
ATOM 1630 C CA . TRP A 1 205 ? 11.850 2.669 -3.738 1.00 98.25 205 TRP A CA 1
ATOM 1631 C C . TRP A 1 205 ? 12.481 3.560 -2.668 1.00 98.25 205 TRP A C 1
ATOM 1633 O O . TRP A 1 205 ? 12.231 3.348 -1.486 1.00 98.25 205 TRP A O 1
ATOM 1643 N N . GLN A 1 206 ? 13.253 4.575 -3.065 1.00 97.94 206 GLN A N 1
ATOM 1644 C CA . GLN A 1 206 ? 13.880 5.525 -2.141 1.00 97.94 206 GLN A CA 1
ATOM 1645 C C . GLN A 1 206 ? 12.841 6.347 -1.363 1.00 97.94 206 GLN A C 1
ATOM 1647 O O . GLN A 1 206 ? 12.925 6.420 -0.135 1.00 97.94 206 GLN A O 1
ATOM 1652 N N . ASP A 1 207 ? 11.836 6.906 -2.043 1.00 98.12 207 ASP A N 1
ATOM 1653 C CA . ASP A 1 207 ? 10.792 7.715 -1.402 1.00 98.12 207 ASP A CA 1
ATOM 1654 C C . ASP A 1 207 ? 9.921 6.867 -0.451 1.00 98.12 207 ASP A C 1
ATOM 1656 O O . ASP A 1 207 ? 9.664 7.268 0.690 1.00 98.12 207 ASP A O 1
ATOM 1660 N N . ALA A 1 208 ? 9.535 5.653 -0.866 1.00 98.12 208 ALA A N 1
ATOM 1661 C CA . ALA A 1 208 ? 8.799 4.714 -0.017 1.00 98.12 208 ALA A CA 1
ATOM 1662 C C . ALA A 1 208 ? 9.641 4.218 1.174 1.00 98.12 208 ALA A C 1
ATOM 1664 O O . ALA A 1 208 ? 9.129 4.123 2.294 1.00 98.12 208 ALA A O 1
ATOM 1665 N N . ALA A 1 209 ? 10.931 3.935 0.961 1.00 97.88 209 ALA A N 1
ATOM 1666 C CA . ALA A 1 209 ? 11.849 3.501 2.009 1.00 97.88 209 ALA A CA 1
ATOM 1667 C C . ALA A 1 209 ? 12.018 4.575 3.088 1.00 97.88 209 ALA A C 1
ATOM 1669 O O . ALA A 1 209 ? 11.860 4.281 4.276 1.00 97.88 209 ALA A O 1
ATOM 1670 N N . GLN A 1 210 ? 12.269 5.822 2.677 1.00 97.75 210 GLN A N 1
ATOM 1671 C CA . GLN A 1 210 ? 12.406 6.960 3.583 1.00 97.75 210 GLN A CA 1
ATOM 1672 C C . GLN A 1 210 ? 11.117 7.180 4.389 1.00 97.75 210 GLN A C 1
ATOM 1674 O O . GLN A 1 210 ? 11.161 7.288 5.614 1.00 97.75 210 GLN A O 1
ATOM 1679 N N . PHE A 1 211 ? 9.956 7.160 3.725 1.00 97.94 211 PHE A N 1
ATOM 1680 C CA . PHE A 1 211 ? 8.651 7.326 4.369 1.00 97.94 211 PHE A CA 1
ATOM 1681 C C . PHE A 1 211 ? 8.352 6.247 5.428 1.00 97.94 211 PHE A C 1
ATOM 1683 O O . PHE A 1 211 ? 7.782 6.539 6.485 1.00 97.94 211 PHE A O 1
ATOM 1690 N N . ILE A 1 212 ? 8.746 4.999 5.163 1.00 97.50 212 ILE A N 1
ATOM 1691 C CA . ILE A 1 212 ? 8.609 3.890 6.113 1.00 97.50 212 ILE A CA 1
ATOM 1692 C C . ILE A 1 212 ? 9.596 4.054 7.277 1.00 97.50 212 ILE A C 1
ATOM 1694 O O . ILE A 1 212 ? 9.175 3.980 8.432 1.00 97.50 212 ILE A O 1
ATOM 1698 N N . HIS A 1 213 ? 10.873 4.326 6.993 1.00 95.25 213 HIS A N 1
ATOM 1699 C CA . HIS A 1 213 ? 11.929 4.454 8.003 1.00 95.25 213 HIS A CA 1
ATOM 1700 C C . HIS A 1 213 ? 11.667 5.603 8.994 1.00 95.25 213 HIS A C 1
ATOM 1702 O O . HIS A 1 213 ? 11.809 5.430 10.203 1.00 95.25 213 HIS A O 1
ATOM 1708 N N . GLU A 1 214 ? 11.175 6.744 8.504 1.00 95.56 214 GLU A N 1
ATOM 1709 C CA . GLU A 1 214 ? 10.757 7.895 9.323 1.00 95.56 214 GLU A CA 1
ATOM 1710 C C . GLU A 1 214 ? 9.494 7.632 10.171 1.00 95.56 214 GLU A C 1
ATOM 1712 O O . GLU A 1 214 ? 9.054 8.502 10.924 1.00 95.56 214 GLU A O 1
ATOM 1717 N N . GLY A 1 215 ? 8.862 6.459 10.043 1.00 95.31 215 GLY A N 1
ATOM 1718 C CA . GLY A 1 215 ? 7.648 6.097 10.776 1.00 95.31 215 GLY A CA 1
ATOM 1719 C C . GLY A 1 215 ? 6.367 6.752 10.273 1.00 95.31 215 GLY A C 1
ATOM 1720 O O . GLY A 1 215 ? 5.311 6.557 10.877 1.00 95.31 215 GLY A O 1
ATOM 1721 N N . LYS A 1 216 ? 6.414 7.483 9.153 1.00 96.69 216 LYS A N 1
ATOM 1722 C CA . LYS A 1 216 ? 5.229 8.114 8.550 1.00 96.69 216 LYS A CA 1
ATOM 1723 C C . LYS A 1 216 ? 4.214 7.071 8.066 1.00 96.69 216 LYS A C 1
ATOM 1725 O O . LYS A 1 216 ? 3.017 7.338 8.097 1.00 96.69 216 LYS A O 1
ATOM 1730 N N . ALA A 1 217 ? 4.672 5.868 7.716 1.00 95.81 217 ALA A N 1
ATOM 1731 C CA . ALA A 1 217 ? 3.836 4.710 7.381 1.00 95.81 217 ALA A CA 1
ATOM 1732 C C . ALA A 1 217 ? 3.269 3.934 8.592 1.00 95.81 217 ALA A C 1
ATOM 1734 O O . ALA A 1 217 ? 2.682 2.865 8.408 1.00 95.81 217 ALA A O 1
ATOM 1735 N N . GLY A 1 218 ? 3.488 4.417 9.818 1.00 92.62 218 GLY A N 1
ATOM 1736 C CA . GLY A 1 218 ? 3.164 3.696 11.048 1.00 92.62 218 GLY A CA 1
ATOM 1737 C C . GLY A 1 218 ? 4.195 2.619 11.405 1.00 92.62 218 GLY A C 1
ATOM 1738 O O . GLY A 1 218 ? 5.062 2.244 10.612 1.00 92.62 218 GLY A O 1
ATOM 1739 N N . TRP A 1 219 ? 4.111 2.125 12.639 1.00 91.69 219 TRP A N 1
ATOM 1740 C CA . TRP A 1 219 ? 4.952 1.034 13.128 1.00 91.69 219 TRP A CA 1
ATOM 1741 C C . TRP A 1 219 ? 4.458 -0.320 12.599 1.00 91.69 219 TRP A C 1
ATOM 1743 O O . TRP A 1 219 ? 3.279 -0.510 12.297 1.00 91.69 219 TRP A O 1
ATOM 1753 N N . GLY A 1 220 ? 5.368 -1.288 12.481 1.00 92.06 220 GLY A N 1
ATOM 1754 C CA . GLY A 1 220 ? 5.033 -2.619 11.961 1.00 92.06 220 GLY A CA 1
ATOM 1755 C C . GLY A 1 220 ? 4.722 -2.667 10.458 1.00 92.06 220 GLY A C 1
ATOM 1756 O O . GLY A 1 220 ? 4.296 -3.723 9.979 1.00 92.06 220 GLY A O 1
ATOM 1757 N N . THR A 1 221 ? 4.945 -1.570 9.724 1.00 97.19 221 THR A N 1
ATOM 1758 C CA . THR A 1 221 ? 4.982 -1.547 8.256 1.00 97.19 221 THR A CA 1
ATOM 1759 C C . THR A 1 221 ? 6.353 -2.031 7.751 1.00 97.19 221 THR A C 1
ATOM 1761 O O . THR A 1 221 ? 7.388 -1.670 8.315 1.00 97.19 221 THR A O 1
ATOM 1764 N N . ARG A 1 222 ? 6.376 -2.868 6.706 1.00 97.94 222 ARG A N 1
ATOM 1765 C CA . ARG A 1 222 ? 7.592 -3.474 6.115 1.00 97.94 222 ARG A CA 1
ATOM 1766 C C . ARG A 1 222 ? 7.449 -3.539 4.596 1.00 97.94 222 ARG A C 1
ATOM 1768 O O . ARG A 1 222 ? 6.406 -3.977 4.124 1.00 97.94 222 ARG A O 1
ATOM 1775 N N . LEU A 1 223 ? 8.480 -3.156 3.850 1.00 98.56 223 LEU A N 1
ATOM 1776 C CA . LEU A 1 223 ? 8.537 -3.225 2.385 1.00 98.56 223 LEU A CA 1
ATOM 1777 C C . LEU A 1 223 ? 9.633 -4.211 1.957 1.00 98.56 223 LEU A C 1
ATOM 1779 O O . LEU A 1 223 ? 10.715 -4.200 2.540 1.00 98.56 223 LEU A O 1
ATOM 1783 N N . ILE A 1 224 ? 9.353 -5.062 0.970 1.00 98.44 224 ILE A N 1
ATOM 1784 C CA . ILE A 1 224 ? 10.275 -6.074 0.427 1.00 98.44 224 ILE A CA 1
ATOM 1785 C C . ILE A 1 224 ? 10.213 -6.054 -1.105 1.00 98.44 224 ILE A C 1
ATOM 1787 O O . ILE A 1 224 ? 9.121 -5.910 -1.664 1.00 98.44 224 ILE A O 1
ATOM 1791 N N . LYS A 1 225 ? 11.367 -6.220 -1.764 1.00 97.31 225 LYS A N 1
ATOM 1792 C CA . LYS A 1 225 ? 11.482 -6.517 -3.201 1.00 97.31 225 LYS A CA 1
ATOM 1793 C C . LYS A 1 225 ? 12.115 -7.888 -3.403 1.00 97.31 225 LYS A C 1
ATOM 1795 O O . LYS A 1 225 ? 13.206 -8.139 -2.911 1.00 97.31 225 LYS A O 1
ATOM 1800 N N . GLU A 1 226 ? 11.449 -8.742 -4.163 1.00 96.31 226 GLU A N 1
ATOM 1801 C CA . GLU A 1 226 ? 11.937 -10.059 -4.576 1.00 96.31 226 GLU A CA 1
ATOM 1802 C C . GLU A 1 226 ? 12.085 -10.056 -6.103 1.00 96.31 226 GLU A C 1
ATOM 1804 O O . GLU A 1 226 ? 11.200 -9.565 -6.805 1.00 96.31 226 GLU A O 1
ATOM 1809 N N . TRP A 1 227 ? 13.199 -10.562 -6.632 1.00 94.12 227 TRP A N 1
ATOM 1810 C CA . TRP A 1 227 ? 13.375 -10.723 -8.080 1.00 94.12 227 TRP A CA 1
ATOM 1811 C C . TRP A 1 227 ? 12.675 -12.006 -8.540 1.00 94.12 227 TRP A C 1
ATOM 1813 O O . TRP A 1 227 ? 12.861 -13.054 -7.925 1.00 94.12 227 TRP A O 1
ATOM 1823 N N . ASP A 1 228 ? 11.868 -11.914 -9.598 1.00 90.88 228 ASP A N 1
ATOM 1824 C CA . ASP A 1 228 ? 10.983 -12.993 -10.072 1.00 90.88 228 ASP A CA 1
ATOM 1825 C C . ASP A 1 228 ? 11.409 -13.563 -11.441 1.00 90.88 228 ASP A C 1
ATOM 1827 O O . ASP A 1 228 ? 10.650 -14.296 -12.070 1.00 90.88 228 ASP A O 1
ATOM 1831 N N . GLY A 1 229 ? 12.611 -13.210 -11.917 1.00 88.31 229 GLY A N 1
ATOM 1832 C CA . GLY A 1 229 ? 13.070 -13.464 -13.290 1.00 88.31 229 GLY A CA 1
ATOM 1833 C C . GLY A 1 229 ? 12.664 -12.356 -14.273 1.00 88.31 229 GLY A C 1
ATOM 1834 O O . GLY A 1 229 ? 11.940 -11.437 -13.910 1.00 88.31 229 GLY A O 1
ATOM 1835 N N . ASP A 1 230 ? 13.165 -12.403 -15.512 1.00 86.88 230 ASP A N 1
ATOM 1836 C CA . ASP A 1 230 ? 12.739 -11.568 -16.660 1.00 86.88 230 ASP A CA 1
ATOM 1837 C C . ASP A 1 230 ? 12.602 -10.049 -16.406 1.00 86.88 230 ASP A C 1
ATOM 1839 O O . ASP A 1 230 ? 11.678 -9.393 -16.904 1.00 86.88 230 ASP A O 1
ATOM 1843 N N . ASN A 1 231 ? 13.521 -9.482 -15.613 1.00 89.19 231 ASN A N 1
ATOM 1844 C CA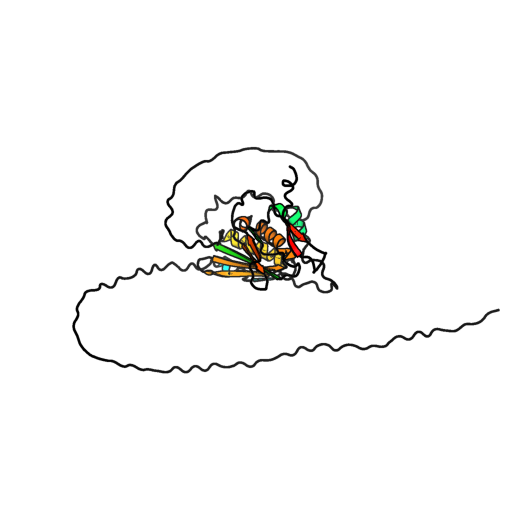 . ASN A 1 231 ? 13.474 -8.103 -15.101 1.00 89.19 231 ASN A CA 1
ATOM 1845 C C . ASN A 1 231 ? 12.180 -7.730 -14.338 1.00 89.19 231 ASN A C 1
ATOM 1847 O O . ASN A 1 231 ? 11.876 -6.551 -14.144 1.00 89.19 231 ASN A O 1
ATOM 1851 N N . VAL A 1 232 ? 11.435 -8.722 -13.849 1.00 93.19 232 VAL A N 1
ATOM 1852 C CA . VAL A 1 232 ? 10.263 -8.565 -12.984 1.00 93.19 232 VAL A CA 1
ATOM 1853 C C . VAL A 1 232 ? 10.677 -8.566 -11.512 1.00 93.19 232 VAL A C 1
ATOM 1855 O O . VAL A 1 232 ? 11.407 -9.433 -11.032 1.00 93.19 232 VAL A O 1
ATOM 1858 N N . TRP A 1 233 ? 10.154 -7.591 -10.779 1.00 95.62 233 TRP A N 1
ATOM 1859 C CA . TRP A 1 233 ? 10.265 -7.450 -9.337 1.00 95.62 233 TRP A CA 1
ATOM 1860 C C . TRP A 1 233 ? 8.892 -7.587 -8.689 1.00 95.62 233 TRP A C 1
ATOM 1862 O O . TRP A 1 233 ? 7.944 -6.863 -9.009 1.00 95.62 233 TRP A O 1
ATOM 1872 N N . LYS A 1 234 ? 8.806 -8.508 -7.736 1.00 97.25 234 LYS A N 1
ATOM 1873 C CA . LYS A 1 234 ? 7.656 -8.737 -6.872 1.00 97.25 234 LYS A CA 1
ATOM 1874 C C . LYS A 1 234 ? 7.811 -7.889 -5.619 1.00 97.25 234 LYS A C 1
ATOM 1876 O O . LYS A 1 234 ? 8.722 -8.100 -4.822 1.00 97.25 234 LYS A O 1
ATOM 1881 N N . ILE A 1 235 ? 6.924 -6.915 -5.451 1.00 98.12 235 ILE A N 1
ATOM 1882 C CA . ILE A 1 235 ? 6.965 -5.980 -4.327 1.00 98.12 235 ILE A CA 1
ATOM 1883 C C . ILE A 1 235 ? 5.890 -6.360 -3.317 1.00 98.12 235 ILE A C 1
ATOM 1885 O O . ILE A 1 235 ? 4.729 -6.545 -3.688 1.00 98.12 235 ILE A O 1
ATOM 1889 N N . ARG A 1 236 ? 6.268 -6.453 -2.037 1.00 98.56 236 ARG A N 1
ATOM 1890 C CA . ARG A 1 236 ? 5.348 -6.693 -0.916 1.00 98.56 236 ARG A CA 1
ATOM 1891 C C . ARG A 1 236 ? 5.463 -5.597 0.133 1.00 98.56 236 ARG A C 1
ATOM 1893 O O . ARG A 1 236 ? 6.545 -5.376 0.669 1.00 98.56 236 ARG A O 1
ATOM 1900 N N . LEU A 1 237 ? 4.346 -4.957 0.477 1.00 98.56 237 LEU A N 1
ATOM 1901 C CA . LEU A 1 237 ? 4.260 -4.000 1.583 1.00 98.56 237 LEU A CA 1
ATOM 1902 C C . LEU A 1 237 ? 3.292 -4.519 2.650 1.00 98.56 237 LEU A C 1
ATOM 1904 O O . LEU A 1 237 ? 2.074 -4.450 2.487 1.00 98.56 237 LEU A O 1
ATOM 1908 N N . PHE A 1 238 ? 3.847 -5.019 3.751 1.00 98.56 238 PHE A N 1
ATOM 1909 C CA . PHE A 1 238 ? 3.124 -5.522 4.918 1.00 98.56 238 PHE A CA 1
ATOM 1910 C C . PHE A 1 238 ? 2.674 -4.375 5.811 1.00 98.56 238 PHE A C 1
ATOM 1912 O O . PHE A 1 238 ? 3.482 -3.512 6.150 1.00 98.56 238 PHE A O 1
ATOM 1919 N N . THR A 1 239 ? 1.412 -4.384 6.232 1.00 98.00 239 THR A N 1
ATOM 1920 C CA . THR A 1 239 ? 0.827 -3.337 7.078 1.00 98.00 239 THR A CA 1
ATOM 1921 C C . THR A 1 239 ? -0.421 -3.848 7.820 1.00 98.00 239 THR A C 1
ATOM 1923 O O . THR A 1 239 ? -0.796 -5.019 7.696 1.00 98.00 239 THR A O 1
ATOM 1926 N N . TRP A 1 240 ? -1.046 -2.987 8.622 1.00 97.50 240 TRP A N 1
ATOM 1927 C CA . TRP A 1 240 ? -2.340 -3.237 9.267 1.00 97.50 240 TRP A CA 1
ATOM 1928 C C . TRP A 1 240 ? -3.487 -2.838 8.332 1.00 97.50 240 TRP A C 1
ATOM 1930 O O . 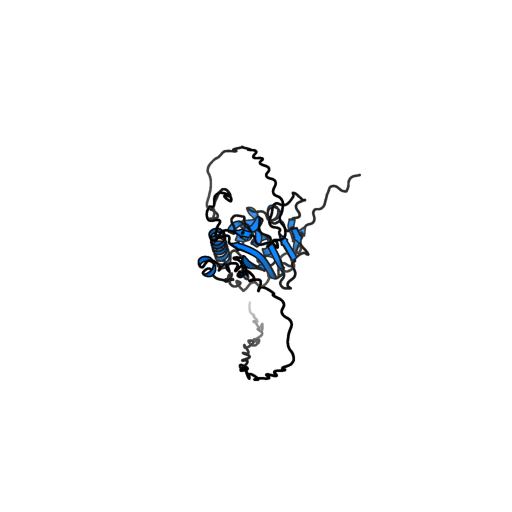TRP A 1 240 ? -3.355 -1.883 7.567 1.00 97.50 240 TRP A O 1
ATOM 1940 N N . ALA A 1 241 ? -4.626 -3.526 8.384 1.00 96.88 241 ALA A N 1
ATOM 1941 C CA . ALA A 1 241 ? -5.698 -3.318 7.411 1.00 96.88 241 ALA A CA 1
ATOM 1942 C C . ALA A 1 241 ? -6.417 -1.957 7.550 1.00 96.88 241 ALA A C 1
ATOM 1944 O O . ALA A 1 241 ? -6.928 -1.428 6.566 1.00 96.88 241 ALA A O 1
ATOM 1945 N N . GLU A 1 242 ? -6.353 -1.310 8.717 1.00 96.38 242 GLU A N 1
ATOM 1946 C CA . GLU A 1 242 ? -6.718 0.109 8.884 1.00 96.38 242 GLU A CA 1
ATOM 1947 C C . GLU A 1 242 ? -5.906 1.052 7.970 1.00 96.38 242 GLU A C 1
ATOM 1949 O O . GLU A 1 242 ? -6.404 2.066 7.472 1.00 96.38 242 GLU A O 1
ATOM 1954 N N . LEU A 1 243 ? -4.654 0.692 7.682 1.00 96.94 243 LEU A N 1
ATOM 1955 C CA . LEU A 1 243 ? -3.762 1.455 6.813 1.00 96.94 243 LEU A CA 1
ATOM 1956 C C . LEU A 1 243 ? -3.904 1.083 5.330 1.00 96.94 243 LEU A C 1
ATOM 1958 O O . LEU A 1 243 ? -3.310 1.753 4.491 1.00 96.94 243 LEU A O 1
ATOM 1962 N N . LEU A 1 244 ? -4.699 0.065 4.982 1.00 96.00 244 LEU A N 1
ATOM 1963 C CA . LEU A 1 244 ? -4.782 -0.538 3.643 1.00 96.00 244 LEU A CA 1
ATOM 1964 C C . LEU A 1 244 ? -4.959 0.501 2.524 1.00 96.00 244 LEU A C 1
ATOM 1966 O O . LEU A 1 244 ? -4.126 0.579 1.618 1.00 96.00 244 LEU A O 1
ATOM 1970 N N . GLY A 1 245 ? -6.006 1.329 2.605 1.00 95.75 245 GLY A N 1
ATOM 1971 C CA . GLY A 1 245 ? -6.269 2.375 1.610 1.00 95.75 245 GLY A CA 1
ATOM 1972 C C . GLY A 1 245 ? -5.287 3.548 1.697 1.00 95.75 245 GLY A C 1
ATOM 1973 O O . GLY A 1 245 ? -4.851 4.076 0.676 1.00 95.75 245 GLY A O 1
ATOM 1974 N N . HIS A 1 246 ? -4.896 3.927 2.915 1.00 97.00 246 HIS A N 1
ATOM 1975 C CA . HIS A 1 246 ? -3.973 5.031 3.191 1.00 97.00 246 HIS A CA 1
ATOM 1976 C C . HIS A 1 246 ? -2.580 4.788 2.589 1.00 97.00 246 HIS A C 1
ATOM 1978 O O . HIS A 1 246 ? -2.004 5.664 1.945 1.00 97.00 246 HIS A O 1
ATOM 1984 N N . ILE A 1 247 ? -2.063 3.571 2.751 1.00 97.81 247 ILE A N 1
ATOM 1985 C CA . ILE A 1 247 ? -0.792 3.125 2.183 1.00 97.81 247 ILE A CA 1
ATOM 1986 C C . ILE A 1 247 ? -0.874 3.054 0.660 1.00 97.81 247 ILE A C 1
ATOM 1988 O O . ILE A 1 247 ? 0.072 3.470 -0.002 1.00 97.81 247 ILE A O 1
ATOM 1992 N N . TRP A 1 248 ? -1.996 2.606 0.087 1.00 97.19 248 TRP A N 1
ATOM 1993 C CA . TRP A 1 248 ? -2.158 2.622 -1.368 1.00 97.19 248 TRP A CA 1
ATOM 1994 C C . TRP A 1 248 ? -2.048 4.044 -1.943 1.00 97.19 248 TRP A C 1
ATOM 1996 O O . TRP A 1 248 ? -1.359 4.244 -2.942 1.00 97.19 248 TRP A O 1
ATOM 2006 N N . LEU A 1 249 ? -2.635 5.051 -1.281 1.00 96.69 249 LEU A N 1
ATOM 2007 C CA . LEU A 1 249 ? -2.460 6.456 -1.677 1.00 96.69 249 LEU A CA 1
ATOM 2008 C C . LEU A 1 249 ? -1.007 6.929 -1.550 1.00 96.69 249 LEU A C 1
ATOM 2010 O O . LEU A 1 249 ? -0.537 7.682 -2.400 1.00 96.69 249 LEU A O 1
ATOM 2014 N N . ALA A 1 250 ? -0.288 6.496 -0.512 1.00 97.75 250 ALA A N 1
ATOM 2015 C CA . ALA A 1 250 ? 1.120 6.841 -0.339 1.00 97.75 250 ALA A CA 1
ATOM 2016 C C . ALA A 1 250 ? 1.966 6.262 -1.491 1.00 97.75 250 ALA A C 1
ATOM 2018 O O . ALA A 1 250 ? 2.704 6.998 -2.143 1.00 97.75 250 ALA A O 1
ATOM 2019 N N . LEU A 1 251 ? 1.762 4.984 -1.832 1.00 97.44 251 LEU A N 1
ATOM 2020 C CA . LEU A 1 251 ? 2.385 4.336 -2.995 1.00 97.44 251 LEU A CA 1
ATOM 2021 C C . LEU A 1 251 ? 2.014 5.024 -4.320 1.00 97.44 251 LEU A C 1
ATOM 2023 O O . LEU A 1 251 ? 2.870 5.198 -5.186 1.00 97.44 251 LEU A O 1
ATOM 2027 N N . TYR A 1 252 ? 0.762 5.459 -4.474 1.00 95.56 252 TYR A N 1
ATOM 2028 C CA . TYR A 1 252 ? 0.304 6.241 -5.625 1.00 95.56 252 TYR A CA 1
ATOM 2029 C C . TYR A 1 252 ? 1.048 7.579 -5.768 1.00 95.56 252 TYR A C 1
ATOM 2031 O O . TYR A 1 252 ? 1.355 7.979 -6.889 1.00 95.56 252 TYR A O 1
ATOM 2039 N N . VAL A 1 253 ? 1.403 8.240 -4.661 1.00 96.00 253 VAL A N 1
ATOM 2040 C CA . VAL A 1 253 ? 2.232 9.458 -4.686 1.00 96.00 253 VAL A CA 1
ATOM 2041 C C . VAL A 1 253 ? 3.702 9.143 -4.984 1.00 96.00 253 VAL A C 1
ATOM 2043 O O . VAL A 1 253 ? 4.264 9.766 -5.878 1.00 96.00 253 VAL A O 1
ATOM 2046 N N . PHE A 1 254 ? 4.323 8.171 -4.304 1.00 96.50 254 PHE A N 1
ATOM 2047 C CA . PHE A 1 254 ? 5.758 7.862 -4.485 1.00 96.50 254 PHE A CA 1
ATOM 2048 C C . PHE A 1 254 ? 6.097 7.294 -5.869 1.00 96.50 254 PHE A C 1
ATOM 2050 O O . PHE A 1 254 ? 7.235 7.372 -6.312 1.00 96.50 254 PHE A O 1
ATOM 2057 N N . SER A 1 255 ? 5.114 6.709 -6.553 1.00 94.38 255 SER A N 1
ATOM 2058 C CA . SER A 1 255 ? 5.266 6.154 -7.903 1.00 94.38 255 SER A CA 1
ATOM 2059 C C . SER A 1 255 ? 4.928 7.149 -9.018 1.00 94.38 255 SER A C 1
ATOM 2061 O O . SER A 1 255 ? 4.688 6.721 -10.142 1.00 94.38 255 SER A O 1
ATOM 2063 N N . ASP A 1 256 ? 4.802 8.452 -8.725 1.00 93.50 256 ASP A N 1
ATOM 2064 C CA . ASP A 1 256 ? 4.327 9.469 -9.681 1.00 93.50 256 ASP A CA 1
ATOM 2065 C C . ASP A 1 256 ? 3.038 9.026 -10.424 1.00 93.50 256 ASP A C 1
ATOM 2067 O O . ASP A 1 256 ? 2.831 9.292 -11.611 1.00 93.50 256 ASP A O 1
ATOM 2071 N N . LYS A 1 257 ? 2.119 8.379 -9.684 1.00 92.38 257 LYS A N 1
ATOM 2072 C CA . LYS A 1 257 ? 0.826 7.811 -10.125 1.00 92.38 257 LYS A CA 1
ATOM 2073 C C . LYS A 1 257 ? 0.896 6.500 -10.923 1.00 92.38 257 LYS A C 1
ATOM 2075 O O . LYS A 1 257 ? -0.171 5.977 -11.260 1.00 92.38 257 LYS A O 1
ATOM 2080 N N . LEU A 1 258 ? 2.074 5.920 -11.183 1.00 91.25 258 LEU A N 1
ATOM 2081 C CA . LEU A 1 258 ? 2.214 4.644 -11.913 1.00 91.25 258 LEU A CA 1
ATOM 2082 C C . LEU A 1 258 ? 1.454 3.489 -11.235 1.00 91.25 258 LEU A C 1
ATOM 2084 O O . LEU A 1 258 ? 0.878 2.639 -11.917 1.00 91.25 258 LEU A O 1
ATOM 2088 N N . ILE A 1 259 ? 1.350 3.502 -9.902 1.00 91.38 259 ILE A N 1
ATOM 2089 C CA . ILE A 1 259 ? 0.541 2.542 -9.130 1.00 91.38 259 ILE A CA 1
ATOM 2090 C C . ILE A 1 259 ? -0.950 2.566 -9.519 1.00 91.38 259 ILE A C 1
ATOM 2092 O O . ILE A 1 259 ? -1.609 1.534 -9.461 1.00 91.38 259 ILE A O 1
ATOM 2096 N N . GLY A 1 260 ? -1.488 3.685 -10.022 1.00 87.56 260 GLY A N 1
ATOM 2097 C CA . GLY A 1 260 ? -2.861 3.737 -10.552 1.00 87.56 260 GLY A CA 1
ATOM 2098 C C . GLY A 1 260 ? -3.067 2.922 -11.839 1.00 87.56 260 GLY A C 1
ATOM 2099 O O . GLY A 1 260 ? -4.197 2.581 -12.183 1.00 87.56 260 GLY A O 1
ATOM 2100 N N . MET A 1 261 ? -1.978 2.589 -12.533 1.00 87.69 261 MET A N 1
ATOM 2101 C CA . MET A 1 261 ? -1.951 1.702 -13.699 1.00 87.69 261 MET A CA 1
ATOM 2102 C C . MET A 1 261 ? -1.426 0.302 -13.355 1.00 87.69 261 MET A C 1
ATOM 2104 O O . MET A 1 261 ? -1.325 -0.534 -14.248 1.00 87.69 261 MET A O 1
ATOM 2108 N N . THR A 1 262 ? -1.128 0.031 -12.080 1.00 91.69 262 THR A N 1
ATOM 2109 C CA . THR A 1 262 ? -0.540 -1.230 -11.623 1.00 91.69 262 THR A CA 1
ATOM 2110 C C . THR A 1 262 ? -1.598 -2.132 -10.987 1.00 91.69 262 THR A C 1
ATOM 2112 O O . THR A 1 262 ? -2.248 -1.710 -10.030 1.00 91.69 262 THR A O 1
ATOM 2115 N N . PRO A 1 263 ? -1.791 -3.376 -11.469 1.00 94.06 263 PRO A N 1
ATOM 2116 C CA . PRO A 1 263 ? -2.587 -4.367 -10.757 1.00 94.06 263 PRO A CA 1
ATOM 2117 C C . PRO A 1 263 ? -1.981 -4.649 -9.378 1.00 94.06 263 PRO A C 1
ATOM 2119 O O . PRO A 1 263 ? -0.800 -4.980 -9.260 1.00 94.06 263 PRO A O 1
ATOM 2122 N N . MET A 1 264 ? -2.787 -4.519 -8.326 1.00 95.56 264 MET A N 1
ATOM 2123 C CA . MET A 1 264 ? -2.365 -4.772 -6.948 1.00 95.56 264 MET A CA 1
ATOM 2124 C C . MET A 1 264 ? -3.386 -5.637 -6.223 1.00 95.56 264 MET A C 1
ATOM 2126 O O . MET A 1 264 ? -4.595 -5.478 -6.401 1.00 95.56 264 MET A O 1
ATOM 2130 N N . VAL A 1 265 ? -2.908 -6.498 -5.331 1.00 97.69 265 VAL A N 1
ATOM 2131 C CA . VAL A 1 265 ? -3.759 -7.284 -4.432 1.00 97.69 265 VAL A CA 1
ATOM 2132 C C . VAL A 1 265 ? -3.348 -7.049 -2.987 1.00 97.69 265 VAL A C 1
ATOM 2134 O O . VAL A 1 265 ? -2.156 -6.977 -2.700 1.00 97.69 265 VAL A O 1
ATOM 2137 N N . TRP A 1 266 ? -4.309 -6.923 -2.075 1.00 98.50 266 TRP A N 1
ATOM 2138 C CA . TRP A 1 266 ? -4.040 -6.987 -0.641 1.00 98.50 266 TRP A CA 1
ATOM 2139 C C . TRP A 1 266 ? -4.432 -8.365 -0.121 1.00 98.50 266 TRP A C 1
ATOM 2141 O O . TRP A 1 266 ? -5.572 -8.809 -0.299 1.00 98.50 266 TRP A O 1
ATOM 2151 N N . ILE A 1 267 ? -3.461 -9.028 0.494 1.00 98.62 267 ILE A N 1
ATOM 2152 C CA . ILE A 1 267 ? -3.541 -10.400 0.983 1.00 98.62 267 ILE A CA 1
ATOM 2153 C C . ILE A 1 267 ? -3.496 -10.353 2.510 1.00 98.62 267 ILE A C 1
ATOM 2155 O O . ILE A 1 267 ? -2.553 -9.796 3.078 1.00 98.62 267 ILE A O 1
ATOM 2159 N N . SER A 1 268 ? -4.501 -10.913 3.182 1.00 98.25 268 SER A N 1
ATOM 2160 C CA . SER A 1 268 ? -4.541 -10.992 4.646 1.00 98.25 268 SER A CA 1
ATOM 2161 C C . SER A 1 268 ? -3.536 -12.012 5.191 1.00 98.25 268 SER A C 1
ATOM 2163 O O . SER A 1 268 ? -2.997 -12.848 4.468 1.00 98.25 268 SER A O 1
ATOM 2165 N N . GLY A 1 269 ? -3.266 -11.962 6.497 1.00 95.56 269 GLY A N 1
ATOM 2166 C CA . GLY A 1 269 ? -2.275 -12.815 7.167 1.00 95.56 269 GLY A CA 1
ATOM 2167 C C . GLY A 1 269 ? -2.563 -14.322 7.111 1.00 95.56 269 GLY A C 1
ATOM 2168 O O . GLY A 1 269 ? -1.665 -15.111 7.377 1.00 95.56 269 GLY A O 1
ATOM 2169 N N . ASN A 1 270 ? -3.780 -14.720 6.731 1.00 95.38 270 ASN A N 1
ATOM 2170 C CA . ASN A 1 270 ? -4.180 -16.102 6.440 1.00 95.38 270 ASN A CA 1
ATOM 2171 C C . ASN A 1 270 ? -3.935 -16.530 4.971 1.00 95.38 270 ASN A C 1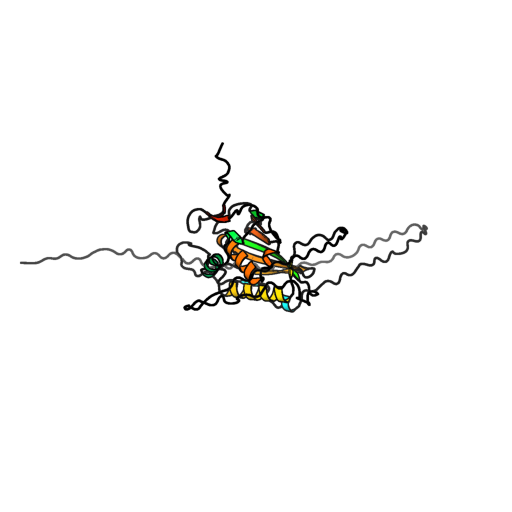
ATOM 2173 O O . ASN A 1 270 ? -4.259 -17.658 4.617 1.00 95.38 270 ASN A O 1
ATOM 2177 N N . GLY A 1 271 ? -3.406 -15.650 4.112 1.00 96.88 271 GLY A N 1
ATOM 2178 C CA . GLY A 1 271 ? -3.155 -15.913 2.687 1.00 96.88 271 GLY A CA 1
ATOM 2179 C C . GLY A 1 271 ? -4.325 -15.608 1.739 1.00 96.88 271 GLY A C 1
ATOM 2180 O O . GLY A 1 271 ? -4.182 -15.762 0.528 1.00 96.88 271 GLY A O 1
ATOM 2181 N N . GLU A 1 272 ? -5.468 -15.150 2.250 1.00 97.75 272 GLU A N 1
ATOM 2182 C CA . GLU A 1 272 ? -6.657 -14.833 1.451 1.00 97.75 272 GLU A CA 1
ATOM 2183 C C . GLU A 1 272 ? -6.524 -13.478 0.727 1.00 97.75 272 GLU A C 1
ATOM 2185 O O . GLU A 1 272 ? -6.097 -12.480 1.308 1.00 97.75 272 GLU A O 1
ATOM 2190 N N . VAL A 1 273 ? -6.908 -13.410 -0.554 1.00 98.00 273 VAL A N 1
ATOM 2191 C CA . VAL A 1 273 ? -6.941 -12.141 -1.303 1.00 98.00 273 VAL A CA 1
ATOM 2192 C C . VAL A 1 273 ? -8.227 -11.391 -0.963 1.00 98.00 273 VAL A C 1
ATOM 2194 O O . VAL A 1 273 ? -9.284 -11.690 -1.521 1.00 98.00 273 VAL A O 1
ATOM 2197 N N . VAL A 1 274 ? -8.142 -10.394 -0.080 1.00 97.94 274 VAL A N 1
ATOM 2198 C CA . VAL A 1 274 ? -9.326 -9.643 0.369 1.00 97.94 274 VAL A CA 1
ATOM 2199 C C . VAL A 1 274 ? -9.639 -8.463 -0.544 1.00 97.94 274 VAL A C 1
ATOM 2201 O O . VAL A 1 274 ? -10.811 -8.196 -0.794 1.00 97.94 274 VAL A O 1
ATOM 2204 N N . VAL A 1 275 ? -8.627 -7.775 -1.082 1.00 96.75 275 VAL A N 1
ATOM 2205 C CA . VAL A 1 275 ? -8.820 -6.600 -1.951 1.00 96.75 275 VAL A CA 1
ATOM 2206 C C . VAL A 1 275 ? -8.031 -6.758 -3.248 1.00 96.75 275 VAL A C 1
ATOM 2208 O O . VAL A 1 275 ? -6.875 -7.175 -3.216 1.00 96.75 275 VAL A O 1
ATOM 2211 N N . LYS A 1 276 ? -8.622 -6.390 -4.391 1.00 95.31 276 LYS A N 1
ATOM 2212 C CA . LYS A 1 276 ? -7.902 -6.250 -5.670 1.00 95.31 276 LYS A CA 1
ATOM 2213 C C . LYS A 1 276 ? -8.152 -4.874 -6.275 1.00 95.31 276 LYS A C 1
ATOM 2215 O O . LYS A 1 276 ? -9.267 -4.359 -6.217 1.00 95.31 276 LYS A O 1
ATOM 2220 N N . ILE A 1 277 ? -7.112 -4.304 -6.868 1.00 91.62 277 ILE A N 1
ATOM 2221 C CA . ILE A 1 277 ? -7.120 -3.071 -7.657 1.00 91.62 277 ILE A CA 1
ATOM 2222 C C . ILE A 1 277 ? -6.592 -3.449 -9.035 1.00 91.62 277 ILE A C 1
ATOM 2224 O O . ILE A 1 277 ? -5.565 -4.117 -9.150 1.00 91.62 277 ILE A O 1
ATOM 2228 N N . SER A 1 278 ? -7.298 -3.048 -10.085 1.00 86.94 278 SER A N 1
ATOM 2229 C CA . SER A 1 278 ? -6.866 -3.288 -11.460 1.00 86.94 278 SER A CA 1
ATOM 2230 C C . SER A 1 278 ? -5.981 -2.144 -11.952 1.00 86.94 278 SER A C 1
ATOM 2232 O O . SER A 1 278 ? -6.208 -0.978 -11.638 1.00 86.94 278 SER A O 1
ATOM 2234 N N . GLY A 1 279 ? -4.986 -2.461 -12.774 1.00 76.44 279 GLY A N 1
ATOM 2235 C CA . GLY A 1 279 ? -4.224 -1.436 -13.475 1.00 76.44 279 GLY A CA 1
ATOM 2236 C C . GLY A 1 279 ? -5.031 -0.862 -14.636 1.00 76.44 279 GLY A C 1
ATOM 2237 O O . GLY A 1 279 ? -5.223 -1.556 -15.635 1.00 76.44 279 GLY A O 1
ATOM 2238 N N . GLY A 1 280 ? -5.519 0.379 -14.532 1.00 74.06 280 GLY A N 1
ATOM 2239 C CA . GLY A 1 280 ? -6.209 1.034 -15.649 1.00 74.06 280 GLY A CA 1
ATOM 2240 C C . GLY A 1 280 ? -7.288 2.054 -15.283 1.00 74.06 280 GLY A C 1
ATOM 2241 O O . GLY A 1 280 ? -7.616 2.289 -14.122 1.00 74.06 280 GL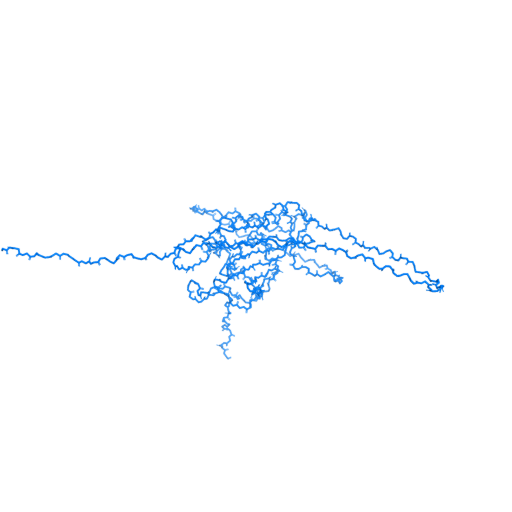Y A O 1
ATOM 2242 N N . LYS A 1 281 ? -7.868 2.670 -16.321 1.00 60.22 281 LYS A N 1
ATOM 2243 C CA . LYS A 1 281 ? -8.982 3.618 -16.185 1.00 60.22 281 LYS A CA 1
ATOM 2244 C C . LYS A 1 281 ? -10.286 2.872 -15.902 1.00 60.22 281 LYS A C 1
ATOM 2246 O O . LYS A 1 281 ? -10.775 2.126 -16.745 1.00 60.22 281 LYS A O 1
ATOM 2251 N N . TYR A 1 282 ? -10.871 3.135 -14.741 1.00 59.47 282 TYR A N 1
ATOM 2252 C CA . TYR A 1 282 ? -12.195 2.644 -14.376 1.00 59.47 282 TYR A CA 1
ATOM 2253 C C . TYR A 1 282 ? -13.304 3.344 -15.162 1.00 59.47 282 TYR A C 1
ATOM 2255 O O . TYR A 1 282 ? -13.271 4.562 -15.345 1.00 59.47 282 TYR A O 1
ATOM 2263 N N . GLY A 1 283 ? -14.330 2.587 -15.556 1.00 52.50 283 GLY A N 1
ATOM 2264 C CA . GLY A 1 283 ? -15.618 3.177 -15.912 1.00 52.50 283 GLY A CA 1
ATOM 2265 C C . GLY A 1 283 ? -16.226 3.895 -14.702 1.00 52.50 283 GLY A C 1
ATOM 2266 O O . GLY A 1 283 ? -15.996 3.495 -13.561 1.00 52.50 283 GLY A O 1
ATOM 2267 N N . HIS A 1 284 ? -17.019 4.943 -14.940 1.00 48.84 284 HIS A N 1
ATOM 2268 C CA . HIS A 1 284 ? -17.667 5.759 -13.900 1.00 48.84 284 HIS A CA 1
ATOM 2269 C C . HIS A 1 284 ? -18.840 5.041 -13.184 1.00 48.84 284 HIS A C 1
ATOM 2271 O O . HIS A 1 284 ? -19.903 5.623 -12.968 1.00 48.84 284 HIS A O 1
ATOM 2277 N N . GLY A 1 285 ? -18.654 3.774 -12.799 1.00 51.50 285 GLY A N 1
ATOM 2278 C CA . GLY A 1 285 ? -19.557 3.050 -11.906 1.00 51.50 285 GLY A CA 1
ATOM 2279 C C . GLY A 1 285 ? -19.626 3.730 -10.534 1.00 51.50 285 GLY A C 1
ATOM 2280 O O . GLY A 1 285 ? -18.626 4.255 -10.042 1.00 51.50 285 GLY A O 1
ATOM 2281 N N . GLY A 1 286 ? -20.825 3.775 -9.945 1.00 56.75 286 GLY A N 1
ATOM 2282 C CA . GLY A 1 286 ? -21.123 4.594 -8.767 1.00 56.75 286 GLY A CA 1
ATOM 2283 C C . GLY A 1 286 ? -20.149 4.386 -7.602 1.00 56.75 286 GLY A C 1
ATOM 2284 O O . GLY A 1 286 ? -19.830 3.255 -7.253 1.00 56.75 286 GLY A O 1
ATOM 2285 N N . LEU A 1 287 ? -19.702 5.495 -6.996 1.00 60.84 287 LEU A N 1
ATOM 2286 C CA . LEU A 1 287 ? -18.631 5.546 -5.994 1.00 60.84 287 LEU A CA 1
ATOM 2287 C C . LEU A 1 287 ? -18.970 4.781 -4.702 1.00 60.84 287 LEU A C 1
ATOM 2289 O O . LEU A 1 287 ? -19.359 5.371 -3.690 1.00 60.84 287 LEU A O 1
ATOM 2293 N N . SER A 1 288 ? -18.739 3.474 -4.717 1.00 73.00 288 SER A N 1
ATOM 2294 C CA . SER A 1 288 ? -18.532 2.683 -3.513 1.00 73.00 288 SER A CA 1
ATOM 2295 C C . SER A 1 288 ? -17.329 3.264 -2.753 1.00 73.00 288 SER A C 1
ATOM 2297 O O . SER A 1 288 ? -16.284 3.571 -3.338 1.00 73.00 288 SER A O 1
ATOM 2299 N N . THR A 1 289 ? -17.505 3.534 -1.459 1.00 85.69 289 THR A N 1
ATOM 2300 C CA . THR A 1 289 ? -16.505 4.260 -0.660 1.00 85.69 289 THR A CA 1
ATOM 2301 C C . THR A 1 289 ? -15.899 3.340 0.385 1.00 85.69 289 THR A C 1
ATOM 2303 O O . THR A 1 289 ? -16.625 2.721 1.161 1.00 85.69 289 THR A O 1
ATOM 2306 N N . TRP A 1 290 ? -14.566 3.267 0.400 1.00 90.56 290 TRP A N 1
ATOM 2307 C CA . TRP A 1 290 ? -13.810 2.616 1.464 1.00 90.56 290 TRP A CA 1
ATOM 2308 C C . TRP A 1 290 ? -13.876 3.480 2.722 1.00 90.56 290 TRP A C 1
ATOM 2310 O O . TRP A 1 290 ? -13.411 4.621 2.713 1.00 90.56 290 TRP A O 1
ATOM 2320 N N . THR A 1 291 ? -14.484 2.953 3.781 1.00 92.12 291 THR A N 1
ATOM 2321 C CA . THR A 1 291 ? -14.718 3.675 5.034 1.00 92.12 291 THR A CA 1
ATOM 2322 C C . THR A 1 291 ? -14.506 2.772 6.237 1.00 92.12 291 THR A C 1
ATOM 2324 O O . THR A 1 291 ? -14.675 1.551 6.162 1.00 92.12 291 THR A O 1
ATOM 2327 N N . ARG A 1 292 ? -14.180 3.401 7.365 1.00 92.25 292 ARG A N 1
ATOM 2328 C CA . ARG A 1 292 ? -14.267 2.793 8.687 1.00 92.25 292 ARG A CA 1
ATOM 2329 C C . ARG A 1 292 ? -15.743 2.582 9.039 1.00 92.25 292 ARG A C 1
ATOM 2331 O O . ARG A 1 292 ? -16.586 3.408 8.680 1.00 92.25 292 ARG A O 1
ATOM 2338 N N . LYS A 1 293 ? -16.041 1.484 9.726 1.00 91.75 293 LYS A N 1
ATOM 2339 C CA . LYS A 1 293 ? -17.352 1.103 10.265 1.00 91.75 293 LYS A CA 1
ATOM 2340 C C . LYS A 1 293 ? -17.152 0.586 11.698 1.00 91.75 293 LYS A C 1
ATOM 2342 O O . LYS A 1 293 ? -16.059 0.141 12.056 1.00 91.75 293 LYS A O 1
ATOM 2347 N N . GLY A 1 294 ? -18.212 0.601 12.502 1.00 90.00 294 GLY A N 1
ATOM 2348 C CA . GLY A 1 294 ? -18.165 0.113 13.884 1.00 90.00 294 GLY A CA 1
ATOM 2349 C C . GLY A 1 294 ? -17.435 1.050 14.866 1.00 90.00 294 GLY A C 1
ATOM 2350 O O . GLY A 1 294 ? -17.090 2.181 14.509 1.00 90.00 294 GLY A O 1
ATOM 2351 N N . PRO A 1 295 ? -17.228 0.603 16.119 1.00 90.00 295 PRO A N 1
ATOM 2352 C CA . PRO A 1 295 ? -16.711 1.426 17.215 1.00 90.00 295 PRO A CA 1
ATOM 2353 C C . PRO A 1 295 ? -15.255 1.860 17.002 1.00 90.00 295 PRO A C 1
ATOM 2355 O O . PRO A 1 295 ? -14.522 1.282 16.198 1.00 90.00 295 PRO A O 1
ATOM 2358 N N . GLU A 1 296 ? -14.810 2.890 17.722 1.00 88.75 296 GLU A N 1
ATOM 2359 C CA . GLU A 1 296 ? -13.406 3.325 17.726 1.00 88.75 296 GLU A CA 1
ATOM 2360 C C . GLU A 1 296 ? -12.458 2.296 18.369 1.00 88.75 296 GLU A C 1
ATOM 2362 O O . GLU A 1 296 ? -12.864 1.452 19.171 1.00 88.75 296 GLU A O 1
ATOM 2367 N N . GLY A 1 297 ? -11.175 2.356 18.001 1.00 90.81 297 GLY A N 1
ATOM 2368 C CA . GLY A 1 297 ? -10.166 1.391 18.434 1.00 90.81 297 GLY A CA 1
ATOM 2369 C C . GLY A 1 297 ? -10.223 0.049 17.695 1.00 90.81 297 GLY A C 1
ATOM 2370 O O . GLY A 1 297 ? -10.530 -0.025 16.503 1.00 90.81 297 GLY A O 1
ATOM 2371 N N . GLU A 1 298 ? -9.872 -1.013 18.421 1.00 91.94 298 GLU A N 1
ATOM 2372 C CA . GLU A 1 298 ? -9.513 -2.342 17.900 1.00 91.94 298 GLU A CA 1
ATOM 2373 C C . GLU A 1 298 ? -10.672 -3.128 17.274 1.00 91.94 298 GLU A C 1
ATOM 2375 O O . GLU A 1 298 ? -10.456 -3.913 16.356 1.00 91.94 298 GLU A O 1
ATOM 2380 N N . GLN A 1 299 ? -11.897 -2.878 17.744 1.00 92.88 299 GLN A N 1
ATOM 2381 C CA . GLN A 1 299 ? -13.133 -3.518 17.274 1.00 92.88 299 GLN A CA 1
ATOM 2382 C C . GLN A 1 299 ? -13.707 -2.852 16.010 1.00 92.88 299 GLN A C 1
ATOM 2384 O O . GLN A 1 299 ? -14.774 -3.235 15.530 1.00 92.88 299 GLN A O 1
ATOM 2389 N N . GLY A 1 300 ? -13.035 -1.826 15.480 1.00 93.25 300 GLY A N 1
ATOM 2390 C CA . GLY A 1 300 ? -13.410 -1.226 14.208 1.00 93.25 300 GLY A CA 1
ATOM 2391 C C . GLY A 1 300 ? -13.132 -2.160 13.035 1.00 93.25 300 GLY A C 1
ATOM 2392 O O . GLY A 1 300 ? -12.178 -2.942 13.046 1.00 93.25 300 GLY A O 1
ATOM 2393 N N . ILE A 1 301 ? -13.923 -2.008 11.978 1.00 95.44 301 ILE A N 1
ATOM 2394 C CA . ILE A 1 301 ? -13.705 -2.684 10.698 1.00 95.44 301 ILE A CA 1
ATOM 2395 C C . ILE A 1 301 ? -13.610 -1.648 9.577 1.00 95.44 301 ILE A C 1
ATOM 2397 O O . ILE A 1 301 ? -14.147 -0.544 9.678 1.00 95.44 301 ILE A O 1
ATOM 2401 N N . TRP A 1 302 ? -12.923 -1.991 8.499 1.00 94.94 302 TRP A N 1
ATOM 2402 C CA . TRP A 1 302 ? -12.860 -1.197 7.278 1.00 94.94 302 TRP A CA 1
ATOM 2403 C C . TRP A 1 302 ? -13.441 -1.984 6.120 1.00 94.94 302 TRP A C 1
ATOM 2405 O O . TRP A 1 302 ? -13.275 -3.198 6.030 1.00 94.94 302 TRP A O 1
ATOM 2415 N N . GLY A 1 303 ? -14.098 -1.288 5.204 1.00 92.56 303 GLY A N 1
ATOM 2416 C CA . GLY A 1 303 ? -14.596 -1.931 4.004 1.00 92.56 303 GLY A CA 1
ATOM 2417 C C . GLY A 1 303 ? -15.364 -0.995 3.103 1.00 92.56 303 GLY A C 1
ATOM 2418 O O . GLY A 1 303 ? -15.414 0.220 3.308 1.00 92.56 303 GLY A O 1
ATOM 2419 N N . ILE A 1 304 ? -15.993 -1.578 2.091 1.00 90.38 304 ILE A N 1
ATOM 2420 C CA . ILE A 1 304 ? -16.845 -0.833 1.175 1.00 90.38 304 ILE A CA 1
ATOM 2421 C C . ILE A 1 304 ? -18.200 -0.577 1.831 1.00 90.38 304 ILE A C 1
ATOM 2423 O O . ILE A 1 304 ? -18.861 -1.502 2.305 1.00 90.38 304 ILE A O 1
ATOM 2427 N N . HIS A 1 305 ? -18.631 0.683 1.836 1.00 82.69 305 HIS A N 1
ATOM 2428 C CA . HIS A 1 305 ? -20.025 1.031 2.081 1.00 82.69 305 HIS A CA 1
ATOM 2429 C C . HIS A 1 305 ? -20.809 0.898 0.762 1.00 82.69 305 HIS A C 1
ATOM 2431 O O . HIS A 1 305 ? -20.487 1.615 -0.197 1.00 82.69 305 HIS A O 1
ATOM 2437 N N . PRO A 1 306 ? -21.828 0.019 0.677 1.00 69.12 306 PRO A N 1
ATOM 2438 C CA . PRO A 1 306 ? -22.747 -0.005 -0.456 1.00 69.12 306 PRO A CA 1
ATOM 2439 C C . PRO A 1 306 ? -23.456 1.343 -0.568 1.00 69.12 306 PRO A C 1
ATOM 2441 O O . PRO A 1 306 ? -23.792 1.960 0.444 1.00 69.12 306 PRO A O 1
ATOM 2444 N N . ARG A 1 307 ? -23.705 1.833 -1.780 1.00 65.50 307 ARG A N 1
ATOM 2445 C CA . ARG A 1 307 ? -24.514 3.044 -1.930 1.00 65.50 307 ARG A CA 1
ATOM 2446 C C . ARG A 1 307 ? -25.975 2.675 -1.668 1.00 65.50 307 ARG A C 1
ATOM 2448 O O . ARG A 1 307 ? -26.478 1.756 -2.304 1.00 65.50 307 ARG A O 1
ATOM 2455 N N . LEU A 1 308 ? -26.653 3.398 -0.774 1.00 51.34 308 LEU A N 1
ATOM 2456 C CA . LEU A 1 308 ? -28.115 3.414 -0.778 1.00 51.34 308 LEU A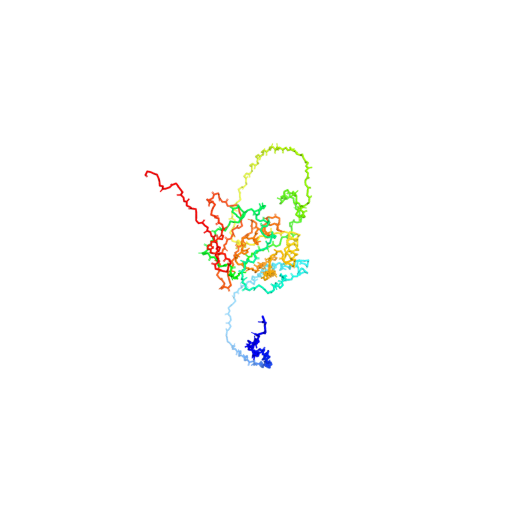 CA 1
ATOM 2457 C C . LEU A 1 308 ? -28.539 4.036 -2.109 1.00 51.34 308 LEU A C 1
ATOM 2459 O O . LEU A 1 308 ? -28.264 5.213 -2.357 1.00 51.34 308 LEU A O 1
ATOM 2463 N N . ASP A 1 309 ? -29.130 3.234 -2.990 1.00 47.84 309 ASP A N 1
ATOM 2464 C CA . ASP A 1 309 ? -29.637 3.733 -4.260 1.00 47.84 309 ASP A CA 1
ATOM 2465 C C . ASP A 1 309 ? -31.012 4.359 -4.021 1.00 47.84 309 ASP A C 1
ATOM 2467 O O . ASP A 1 309 ? -32.037 3.684 -3.977 1.00 47.84 309 ASP A O 1
ATOM 2471 N N . VAL A 1 310 ? -31.020 5.676 -3.805 1.00 48.00 310 VAL A N 1
ATOM 2472 C CA . VAL A 1 310 ? -32.225 6.463 -3.483 1.00 48.00 310 VAL A CA 1
ATOM 2473 C C . VAL A 1 310 ? -33.217 6.503 -4.666 1.00 48.00 310 VAL A C 1
ATOM 2475 O O . VAL A 1 310 ? -34.322 7.007 -4.531 1.00 48.00 310 VAL A O 1
ATOM 2478 N N . ARG A 1 311 ? -32.875 5.928 -5.829 1.00 46.28 311 ARG A N 1
ATOM 2479 C CA . ARG A 1 311 ? -33.725 5.882 -7.033 1.00 46.28 311 ARG A CA 1
ATOM 2480 C C . ARG A 1 311 ? -34.595 4.622 -7.156 1.00 46.28 311 ARG A C 1
ATOM 2482 O O . ARG A 1 311 ? -34.778 4.118 -8.264 1.00 46.28 311 ARG A O 1
ATOM 2489 N N . ARG A 1 312 ? -35.106 4.077 -6.048 1.00 45.12 312 ARG A N 1
ATOM 2490 C CA . ARG A 1 312 ? -36.013 2.911 -6.100 1.00 45.12 312 ARG A CA 1
ATOM 2491 C C . ARG A 1 312 ? -37.095 2.883 -5.015 1.00 45.12 312 ARG A C 1
ATOM 2493 O O . ARG A 1 312 ? -37.442 1.810 -4.539 1.00 45.12 312 ARG A O 1
ATOM 2500 N N . TRP A 1 313 ? -37.614 4.056 -4.650 1.00 44.59 313 TRP A N 1
ATOM 2501 C CA . TRP A 1 313 ? -38.808 4.213 -3.808 1.00 44.59 313 TRP A CA 1
ATOM 2502 C C . TRP A 1 313 ? -39.622 5.444 -4.231 1.00 44.59 313 TRP A C 1
ATOM 2504 O O . TRP A 1 313 ? -39.901 6.311 -3.416 1.00 44.59 313 TRP A O 1
ATOM 2514 N N . ASP A 1 314 ? -39.977 5.509 -5.512 1.00 44.94 314 ASP A N 1
ATOM 2515 C CA . ASP A 1 314 ? -41.071 6.341 -6.023 1.00 44.94 314 ASP A CA 1
ATOM 2516 C C . ASP A 1 314 ? -41.736 5.576 -7.181 1.00 44.94 314 ASP A C 1
ATOM 2518 O O . ASP A 1 314 ? -41.024 5.027 -8.027 1.00 44.94 314 ASP A O 1
ATOM 2522 N N . THR A 1 315 ? -43.077 5.565 -7.180 1.00 40.84 315 THR A N 1
ATOM 2523 C CA . THR A 1 315 ? -44.022 4.802 -8.040 1.00 40.84 315 THR A CA 1
ATOM 2524 C C . THR A 1 315 ? -43.955 3.274 -7.963 1.00 40.84 315 THR A C 1
ATOM 2526 O O . THR A 1 315 ? -43.023 2.679 -8.544 1.00 40.84 315 THR A O 1
#